Protein AF-A0A1M3MD77-F1 (afdb_monomer)

Secondary structure (DSSP, 8-state):
-HHHHHHHHHHHHHHHHHHHTT-TTHHHHHHHHHHHHHHHHHHTT-HHHHHHHHHHHHHHHHHHHHHHHHHHHHSSPPPPBPPPHHHHHHHHHHHHHHHHHHHHHHHHHS--S-HHHHHHHHHHHHHHHHHHHTTBTTHHHHHHHHHHHHHHHHHHTT-HHHHHHHHHHHHHHHHHHHHHHHT---

Foldseek 3Di:
DVVLVVLLVVLVVVLLVCLLVVHLCSLVSQLSSLVSVLVVCVVVVVVLSNVLSVLSNVLSVLLSCLQVVCCVPPVDGQAADADDPVNVVVLVVQLVVQLVVQLCCPVPPHPDPCSNLVSNLSSLLSSLSNCSSNNHLCSLVSLLVSLVSQLVVCVVVVNNVSSVVSVVSNVSSVSSSVSSVVRHDD

Solvent-accessible surface area (backbone atoms only — not comparable to full-atom values): 9205 Å² total; per-residue (Å²): 108,70,70,50,54,54,51,22,50,52,28,45,53,51,17,53,56,26,52,46,68,70,40,72,64,19,28,58,30,36,27,55,17,20,53,40,44,26,53,53,23,56,77,70,66,38,58,72,64,21,51,54,21,54,50,41,34,52,50,19,56,49,23,40,50,51,43,49,49,35,30,75,77,68,75,40,71,61,67,54,38,80,74,49,71,70,54,50,54,50,49,52,54,50,32,52,52,45,20,54,52,42,25,51,49,29,69,75,70,50,94,57,94,51,28,68,58,54,13,46,45,49,20,49,49,55,50,23,52,53,30,50,39,66,34,24,54,61,24,28,59,46,43,32,54,44,22,52,53,48,21,55,52,28,46,76,71,69,36,52,70,60,16,50,51,29,48,52,49,23,53,50,23,54,50,23,39,56,51,49,59,73,67,39,78,131

Radius of gyration: 16.5 Å; Cα contacts (8 Å, |Δi|>4): 229; chains: 1; bounding box: 45×34×48 Å

Structure (mmCIF, N/CA/C/O backbone):
data_AF-A0A1M3MD77-F1
#
_entry.id   AF-A0A1M3MD77-F1
#
loop_
_atom_site.group_PDB
_atom_site.id
_atom_site.type_symbol
_atom_site.label_atom_id
_atom_site.label_alt_id
_atom_site.label_comp_id
_atom_site.label_asym_id
_atom_site.label_entity_id
_atom_site.label_seq_id
_atom_site.pdbx_PDB_ins_code
_atom_site.Cartn_x
_atom_site.Cartn_y
_atom_site.Cartn_z
_atom_site.occupancy
_atom_site.B_iso_or_equiv
_atom_site.auth_seq_id
_atom_site.auth_comp_id
_atom_site.auth_asym_id
_atom_site.auth_atom_id
_atom_site.pdbx_PDB_model_num
ATOM 1 N N . MET A 1 1 ? 20.057 -14.271 -4.053 1.00 78.56 1 MET A N 1
ATOM 2 C CA . MET A 1 1 ? 18.944 -13.624 -4.774 1.00 78.56 1 MET A CA 1
ATOM 3 C C . MET A 1 1 ? 17.669 -14.442 -4.697 1.00 78.56 1 MET A C 1
ATOM 5 O O . MET A 1 1 ? 16.846 -14.089 -3.868 1.00 78.56 1 MET A O 1
ATOM 9 N N . GLU A 1 2 ? 17.564 -15.586 -5.377 1.00 85.38 2 GLU A N 1
ATOM 10 C CA . GLU A 1 2 ? 16.370 -16.467 -5.369 1.00 85.38 2 GLU A CA 1
ATOM 11 C C . GLU A 1 2 ?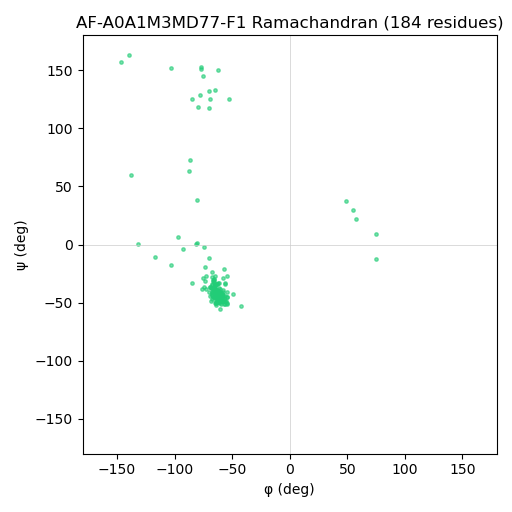 15.723 -16.675 -3.983 1.00 85.38 2 GLU A C 1
ATOM 13 O O . GLU A 1 2 ? 14.542 -16.403 -3.790 1.00 85.38 2 GLU A O 1
ATOM 18 N N . PHE A 1 3 ? 16.496 -17.085 -2.967 1.00 91.31 3 PHE A N 1
ATOM 19 C CA . PHE A 1 3 ? 15.963 -17.299 -1.612 1.00 91.31 3 PHE A CA 1
ATOM 20 C C . PHE A 1 3 ? 15.302 -16.046 -1.006 1.00 91.31 3 PHE A C 1
ATOM 22 O O . PHE A 1 3 ? 14.253 -16.150 -0.370 1.00 91.31 3 PHE A O 1
ATOM 29 N N . LEU A 1 4 ? 15.901 -14.866 -1.204 1.00 88.44 4 LEU A N 1
ATOM 30 C CA . LEU A 1 4 ? 15.358 -13.605 -0.693 1.00 88.44 4 LEU A CA 1
ATOM 31 C C . LEU A 1 4 ? 14.068 -13.228 -1.426 1.00 88.44 4 LEU A C 1
ATOM 33 O O . LEU A 1 4 ? 13.131 -12.748 -0.796 1.00 88.44 4 LEU A O 1
ATOM 37 N N . GLU A 1 5 ? 13.979 -13.501 -2.726 1.00 86.69 5 GLU A N 1
ATOM 38 C CA . GLU A 1 5 ? 12.769 -13.253 -3.512 1.00 86.69 5 GLU A CA 1
ATOM 39 C C . GLU A 1 5 ? 11.602 -14.138 -3.062 1.00 86.69 5 GLU A C 1
ATOM 41 O O . GLU A 1 5 ? 10.502 -13.629 -2.824 1.00 86.69 5 GLU A O 1
ATOM 46 N N . TYR A 1 6 ? 11.832 -15.440 -2.848 1.00 91.62 6 TYR A N 1
ATOM 47 C CA . TYR A 1 6 ? 10.802 -16.338 -2.313 1.00 91.62 6 TYR A CA 1
ATOM 48 C C . TYR A 1 6 ? 10.374 -15.943 -0.899 1.00 91.62 6 TYR A C 1
ATOM 50 O O . TYR A 1 6 ? 9.179 -15.933 -0.595 1.00 91.62 6 TYR A O 1
ATOM 58 N N . LEU A 1 7 ? 11.330 -15.582 -0.037 1.00 93.88 7 LEU A N 1
ATOM 59 C CA . LEU A 1 7 ? 11.041 -15.137 1.324 1.00 93.88 7 LEU A CA 1
ATOM 60 C C . LEU A 1 7 ? 10.213 -13.845 1.327 1.00 93.88 7 LEU A C 1
ATOM 62 O O . LEU A 1 7 ? 9.192 -13.776 2.012 1.00 93.88 7 LEU A O 1
ATOM 66 N N . GLY A 1 8 ? 10.617 -12.845 0.540 1.00 90.94 8 GLY A N 1
ATOM 67 C CA . GLY A 1 8 ? 9.878 -11.593 0.376 1.00 90.94 8 GLY A CA 1
ATOM 68 C C . GLY A 1 8 ? 8.461 -11.840 -0.140 1.00 90.94 8 GLY A C 1
ATOM 69 O O . GLY A 1 8 ? 7.496 -11.327 0.428 1.00 90.94 8 GLY A O 1
ATOM 70 N N . THR A 1 9 ? 8.319 -12.717 -1.135 1.00 91.00 9 THR A N 1
ATOM 71 C CA . THR A 1 9 ? 7.018 -13.077 -1.713 1.00 91.00 9 THR A CA 1
ATOM 72 C C . THR A 1 9 ? 6.119 -13.728 -0.666 1.00 91.00 9 THR A C 1
ATOM 74 O O . THR A 1 9 ? 4.980 -13.301 -0.478 1.00 91.00 9 THR A O 1
ATOM 77 N N . LEU A 1 10 ? 6.630 -14.704 0.088 1.00 95.44 10 LEU A N 1
ATOM 78 C CA . LEU A 1 10 ? 5.872 -15.370 1.146 1.00 95.44 10 LEU A CA 1
ATOM 79 C C . LEU A 1 10 ? 5.399 -14.377 2.220 1.00 95.44 10 LEU A C 1
ATOM 81 O O . LEU A 1 10 ? 4.230 -14.396 2.606 1.00 95.44 10 LEU A O 1
ATOM 85 N N . LEU A 1 11 ? 6.282 -13.481 2.673 1.00 96.50 11 LEU A N 1
ATOM 86 C CA . LEU A 1 11 ? 5.941 -12.443 3.651 1.00 96.50 11 LEU A CA 1
ATOM 87 C C . LEU A 1 11 ? 4.857 -11.495 3.115 1.00 96.50 11 LEU A C 1
ATOM 89 O O . LEU A 1 11 ? 3.929 -11.160 3.853 1.00 96.50 11 LEU A O 1
ATOM 93 N N . SER A 1 12 ? 4.927 -11.121 1.834 1.00 93.94 12 SER A N 1
ATOM 94 C CA . SER A 1 12 ? 3.931 -10.263 1.180 1.00 93.94 12 SER A CA 1
ATOM 95 C C . SER A 1 12 ? 2.551 -10.930 1.059 1.00 93.94 12 SER A C 1
ATOM 97 O O . SER A 1 12 ? 1.523 -10.292 1.301 1.00 93.94 12 SER A O 1
ATOM 99 N N . LEU A 1 13 ? 2.500 -12.240 0.791 1.00 94.25 13 LEU A N 1
ATOM 100 C CA . LEU A 1 13 ? 1.248 -13.002 0.746 1.00 94.25 13 LEU A CA 1
ATOM 101 C C . LEU A 1 13 ? 0.612 -13.116 2.136 1.00 94.25 13 LEU A C 1
ATOM 103 O O . LEU A 1 13 ? -0.602 -12.943 2.288 1.00 94.25 13 LEU A O 1
ATOM 107 N N . VAL A 1 14 ? 1.428 -13.349 3.169 1.00 97.12 14 VAL A N 1
ATOM 108 C CA . VAL A 1 14 ? 0.960 -13.344 4.562 1.00 97.12 14 VAL A CA 1
ATOM 109 C C . VAL A 1 14 ? 0.458 -11.951 4.953 1.00 97.12 14 VAL A C 1
ATOM 111 O O . VAL A 1 14 ? -0.616 -11.837 5.546 1.00 97.12 14 VAL A O 1
ATOM 114 N N . TYR A 1 15 ? 1.173 -10.889 4.572 1.00 97.25 15 TYR A N 1
ATOM 115 C CA . TYR A 1 15 ? 0.731 -9.503 4.742 1.00 97.25 15 TYR A CA 1
ATOM 116 C C . TYR A 1 15 ? -0.654 -9.265 4.122 1.00 97.25 15 TYR A C 1
ATOM 118 O O . TYR A 1 15 ? -1.554 -8.778 4.812 1.00 97.25 15 TYR A O 1
ATOM 126 N N . LEU A 1 16 ? -0.861 -9.664 2.862 1.00 96.06 16 LEU A N 1
ATOM 127 C CA . LEU A 1 16 ? -2.130 -9.487 2.152 1.00 96.06 16 LEU A CA 1
ATOM 128 C C . LEU A 1 16 ? -3.276 -10.222 2.858 1.00 96.06 16 LEU A C 1
ATOM 130 O O . LEU A 1 16 ? -4.338 -9.645 3.110 1.00 96.06 16 LEU A O 1
ATOM 134 N N . TYR A 1 17 ? -3.052 -11.481 3.239 1.00 96.75 17 TYR A N 1
ATOM 135 C CA . TYR A 1 17 ? -4.040 -12.267 3.973 1.00 96.75 17 TYR A CA 1
ATOM 136 C C . TYR A 1 17 ? -4.430 -11.603 5.304 1.00 96.75 17 TYR A C 1
ATOM 138 O O . TYR A 1 17 ? -5.615 -11.481 5.633 1.00 96.75 17 TYR A O 1
ATOM 146 N N . LEU A 1 18 ? -3.444 -11.134 6.071 1.00 97.19 18 LEU A N 1
ATOM 147 C CA . LEU A 1 18 ? -3.677 -10.460 7.347 1.00 97.19 18 LEU A CA 1
ATOM 148 C C . LEU A 1 18 ? -4.365 -9.098 7.173 1.00 97.19 18 LEU A C 1
ATOM 150 O O . LEU A 1 18 ? -5.200 -8.744 8.009 1.00 97.19 18 LEU A O 1
ATOM 154 N N . SER A 1 19 ? -4.074 -8.380 6.083 1.00 97.06 19 SER A N 1
ATOM 155 C CA . SER A 1 19 ? -4.749 -7.135 5.696 1.00 97.06 19 SER A CA 1
ATOM 156 C C . SER A 1 19 ? -6.247 -7.354 5.478 1.00 97.06 19 SER A C 1
ATOM 158 O O . SER A 1 19 ? -7.080 -6.689 6.102 1.00 97.06 19 SER A O 1
ATOM 160 N N . VAL A 1 20 ? -6.623 -8.385 4.712 1.00 96.81 20 VAL A N 1
ATOM 161 C CA . VAL A 1 20 ? -8.033 -8.776 4.522 1.00 96.81 20 VAL A CA 1
ATOM 162 C C . VAL A 1 20 ? -8.712 -9.092 5.862 1.00 96.81 20 VAL A C 1
ATOM 164 O O . VAL A 1 20 ? -9.856 -8.696 6.094 1.00 96.81 20 VAL A O 1
ATOM 167 N N . LYS A 1 21 ? -7.994 -9.745 6.785 1.00 95.56 21 LYS A N 1
ATOM 168 C CA . LYS A 1 21 ? -8.482 -10.080 8.133 1.00 95.56 21 LYS A CA 1
ATOM 169 C C . LYS A 1 21 ? -8.388 -8.944 9.162 1.00 95.56 21 LYS A C 1
ATOM 171 O O . LYS A 1 21 ? -8.773 -9.182 10.302 1.00 95.56 21 LYS A O 1
ATOM 176 N N . GLN A 1 22 ? -7.903 -7.755 8.800 1.00 94.94 22 GLN A N 1
ATOM 177 C CA . GLN A 1 22 ? -7.687 -6.626 9.721 1.00 94.94 22 GLN A CA 1
ATOM 178 C C . GLN A 1 22 ? -6.799 -6.957 10.931 1.00 94.94 22 GLN A C 1
ATOM 180 O O . GLN A 1 22 ? -6.944 -6.361 11.997 1.00 94.94 22 GLN A O 1
ATOM 185 N N . LYS A 1 23 ? -5.854 -7.892 10.801 1.00 95.44 23 LYS A N 1
ATOM 186 C CA . LYS A 1 23 ? -4.965 -8.243 11.916 1.00 95.44 23 LYS A CA 1
ATOM 187 C C . LYS A 1 23 ? -3.775 -7.293 11.966 1.00 95.44 23 LYS A C 1
ATOM 189 O O . LYS A 1 23 ? -3.025 -7.222 11.002 1.00 95.44 23 LYS A O 1
ATOM 194 N N . ILE A 1 24 ? -3.536 -6.642 13.110 1.00 95.38 24 ILE A N 1
ATOM 195 C CA . ILE A 1 24 ? -2.412 -5.697 13.293 1.00 95.38 24 ILE A CA 1
ATOM 196 C C . ILE A 1 24 ? -1.040 -6.302 12.955 1.00 95.38 24 ILE A C 1
ATOM 198 O O . ILE A 1 24 ? -0.147 -5.584 12.511 1.00 95.38 24 ILE A O 1
ATOM 202 N N . SER A 1 25 ? -0.892 -7.626 13.089 1.00 96.69 25 SER A N 1
ATOM 203 C CA . SER A 1 25 ? 0.318 -8.353 12.699 1.00 96.69 25 SER A CA 1
ATOM 204 C C . SER A 1 25 ? 0.689 -8.160 11.230 1.00 96.69 25 SER A C 1
ATOM 206 O O . SER A 1 25 ? 1.858 -8.330 10.905 1.00 96.69 25 SER A O 1
ATOM 208 N N . LEU A 1 26 ? -0.250 -7.755 10.361 1.00 97.56 26 LEU A N 1
ATOM 209 C CA . LEU A 1 26 ? 0.031 -7.416 8.966 1.00 97.56 26 LEU A CA 1
ATOM 210 C C . LEU A 1 26 ? 1.216 -6.451 8.862 1.00 97.56 26 LEU A C 1
ATOM 212 O O . LEU A 1 26 ? 2.118 -6.691 8.079 1.00 97.56 26 LEU A O 1
ATOM 216 N N . TRP A 1 27 ? 1.297 -5.436 9.724 1.00 97.88 27 TRP A N 1
ATOM 217 C CA . TRP A 1 27 ? 2.353 -4.428 9.661 1.00 97.88 27 TRP A CA 1
ATOM 218 C C . TRP A 1 27 ? 3.745 -4.996 9.953 1.00 97.88 27 TRP A C 1
ATOM 220 O O . T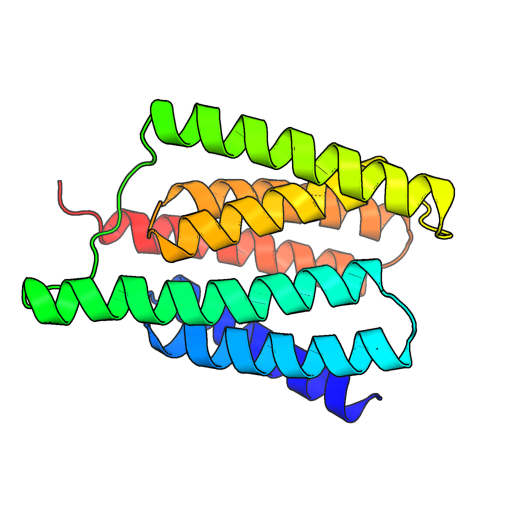RP A 1 27 ? 4.716 -4.529 9.368 1.00 97.88 27 TRP A O 1
ATOM 230 N N . LEU A 1 28 ? 3.852 -6.042 10.783 1.00 97.75 28 LEU A N 1
ATOM 231 C CA . LEU A 1 28 ? 5.118 -6.750 10.994 1.00 97.75 28 LEU A CA 1
ATOM 232 C C . LEU A 1 28 ? 5.548 -7.488 9.720 1.00 97.75 28 LEU A C 1
ATOM 234 O O . LEU A 1 28 ? 6.692 -7.364 9.295 1.00 97.75 28 LEU A O 1
ATOM 238 N N . PHE A 1 29 ? 4.630 -8.220 9.086 1.00 98.06 29 PHE A N 1
ATOM 239 C CA . PHE A 1 29 ? 4.924 -8.934 7.839 1.00 98.06 29 PHE A CA 1
ATOM 240 C C . PHE A 1 29 ? 5.218 -7.975 6.682 1.00 98.06 29 PHE A C 1
ATOM 242 O O . PHE A 1 29 ? 6.125 -8.236 5.901 1.00 98.06 29 PHE A O 1
ATOM 249 N N . GLY A 1 30 ? 4.522 -6.837 6.618 1.00 97.06 30 GLY A N 1
ATOM 250 C CA . GLY A 1 30 ? 4.795 -5.769 5.655 1.00 97.06 30 GLY A CA 1
ATOM 251 C C . GLY A 1 30 ? 6.183 -5.164 5.852 1.00 97.06 30 GLY A C 1
ATOM 252 O O . GLY A 1 30 ? 6.927 -5.022 4.888 1.00 97.06 30 GLY A O 1
ATOM 253 N N . PHE A 1 31 ? 6.575 -4.904 7.103 1.00 98.06 31 PHE A N 1
ATOM 254 C CA . PHE A 1 31 ? 7.911 -4.411 7.431 1.00 98.06 31 PHE A CA 1
ATOM 255 C C . PHE A 1 31 ? 9.003 -5.410 7.026 1.00 98.06 31 PHE A C 1
ATOM 257 O O . PHE A 1 31 ? 9.951 -5.043 6.339 1.00 98.06 31 PHE A O 1
ATOM 264 N N . LEU A 1 32 ? 8.863 -6.685 7.404 1.00 97.88 32 LEU A N 1
ATOM 265 C CA . LEU A 1 32 ? 9.841 -7.721 7.055 1.00 97.88 32 LEU A CA 1
ATOM 266 C C . LEU A 1 32 ? 9.923 -7.937 5.538 1.00 97.88 32 LEU A C 1
ATOM 268 O O . LEU A 1 32 ? 11.020 -8.043 4.995 1.00 97.88 32 LEU A O 1
ATOM 272 N N . SER A 1 33 ? 8.777 -7.952 4.850 1.00 97.19 33 SER A N 1
ATOM 273 C CA . SER A 1 33 ? 8.715 -8.062 3.390 1.00 97.19 33 SER A CA 1
ATOM 274 C C . SER A 1 33 ? 9.439 -6.900 2.715 1.00 97.19 33 SER A C 1
ATOM 276 O O . SER A 1 33 ? 10.251 -7.129 1.822 1.00 97.19 33 SER A O 1
ATOM 278 N N . ALA A 1 34 ? 9.175 -5.666 3.151 1.00 96.94 34 ALA A N 1
ATOM 279 C CA . ALA A 1 34 ? 9.805 -4.475 2.596 1.00 96.94 34 ALA A CA 1
ATOM 280 C C . ALA A 1 34 ? 11.317 -4.449 2.867 1.00 96.94 34 ALA A C 1
ATOM 282 O O . ALA A 1 34 ? 12.083 -4.038 2.002 1.00 96.94 34 ALA A O 1
ATOM 283 N N . LEU A 1 35 ? 11.765 -4.944 4.026 1.00 96.94 35 LEU A N 1
ATOM 284 C CA . LEU A 1 35 ? 13.190 -5.045 4.350 1.00 96.94 35 LEU A CA 1
ATOM 285 C C . LEU A 1 35 ? 13.914 -6.004 3.398 1.00 96.94 35 LEU A C 1
ATOM 287 O O . LEU A 1 35 ? 14.980 -5.678 2.880 1.00 96.94 35 LEU A O 1
ATOM 291 N N . VAL A 1 36 ? 13.311 -7.168 3.143 1.00 95.81 36 VAL A N 1
ATOM 292 C CA . VAL A 1 36 ? 13.856 -8.172 2.221 1.00 95.81 36 VAL A CA 1
ATOM 293 C C . VAL A 1 36 ? 13.905 -7.616 0.797 1.00 95.81 36 VAL A C 1
ATOM 295 O O . VAL A 1 36 ? 14.963 -7.643 0.172 1.00 95.81 36 VAL A O 1
ATOM 298 N N . TYR A 1 37 ? 12.804 -7.045 0.296 1.00 95.06 37 TYR A N 1
ATOM 299 C CA . TYR A 1 37 ? 12.779 -6.479 -1.055 1.00 95.06 37 TYR A CA 1
ATOM 300 C C . TYR A 1 37 ? 13.678 -5.249 -1.215 1.00 95.06 37 TYR A C 1
ATOM 302 O O . TYR A 1 37 ? 14.227 -5.049 -2.295 1.00 95.06 37 TYR A O 1
ATOM 310 N N . ALA A 1 38 ? 13.885 -4.444 -0.168 1.00 94.81 38 ALA A N 1
ATOM 311 C CA . ALA A 1 38 ? 14.849 -3.346 -0.214 1.00 94.81 38 ALA A CA 1
ATOM 312 C C . ALA A 1 38 ? 16.272 -3.862 -0.485 1.00 94.81 38 ALA A C 1
ATOM 314 O O . ALA A 1 38 ? 16.968 -3.287 -1.319 1.00 94.81 38 ALA A O 1
ATOM 315 N N . ALA A 1 39 ? 16.677 -4.967 0.154 1.00 93.94 39 ALA A N 1
ATOM 316 C CA . ALA A 1 39 ? 17.969 -5.604 -0.106 1.00 93.94 39 ALA A CA 1
ATOM 317 C C . ALA A 1 39 ? 18.052 -6.171 -1.534 1.00 93.94 39 ALA A C 1
ATOM 319 O O . ALA A 1 39 ? 19.024 -5.902 -2.239 1.00 93.94 39 ALA A O 1
ATOM 320 N N . VAL A 1 40 ? 17.004 -6.868 -1.998 1.00 91.94 40 VAL A N 1
ATOM 321 C CA . VAL A 1 40 ? 16.938 -7.407 -3.371 1.00 91.94 40 VAL A CA 1
ATOM 322 C C . VAL A 1 40 ? 17.087 -6.291 -4.412 1.00 91.94 40 VAL A C 1
ATOM 324 O O . VAL A 1 40 ? 17.908 -6.397 -5.322 1.00 91.94 40 VAL A O 1
ATOM 327 N N . PHE A 1 41 ? 16.342 -5.190 -4.274 1.00 90.75 41 PHE A N 1
ATOM 328 C CA . PHE A 1 41 ? 16.404 -4.088 -5.239 1.00 90.75 41 PHE A CA 1
ATOM 329 C C . PHE A 1 41 ? 17.686 -3.263 -5.148 1.00 90.75 41 PHE A C 1
ATOM 331 O O . PHE A 1 41 ? 18.111 -2.706 -6.160 1.00 90.75 41 PHE A O 1
ATOM 338 N N . TYR A 1 42 ? 18.319 -3.199 -3.975 1.00 91.00 42 TYR A N 1
ATOM 339 C CA . TYR A 1 42 ? 19.638 -2.590 -3.833 1.00 91.00 42 TYR A CA 1
ATOM 340 C C . TYR A 1 42 ? 20.696 -3.372 -4.622 1.00 91.00 42 TYR A C 1
ATOM 342 O O . TYR A 1 42 ? 21.432 -2.777 -5.410 1.00 91.00 42 TYR A O 1
ATOM 350 N N . GLU A 1 43 ? 20.725 -4.702 -4.480 1.00 89.38 43 GLU A N 1
ATOM 351 C CA . GLU A 1 43 ? 21.644 -5.566 -5.234 1.00 89.38 43 GLU A CA 1
ATOM 352 C C . GLU A 1 43 ? 21.370 -5.518 -6.745 1.00 89.38 43 GLU A C 1
ATOM 354 O O . GLU A 1 43 ? 22.306 -5.439 -7.542 1.00 89.38 43 GLU A O 1
ATOM 359 N N . ALA A 1 44 ? 20.095 -5.464 -7.145 1.00 86.88 44 ALA A N 1
ATOM 360 C CA . ALA A 1 44 ? 19.682 -5.310 -8.541 1.00 86.88 44 ALA A CA 1
ATOM 361 C C . ALA A 1 44 ? 19.874 -3.884 -9.106 1.00 86.88 44 ALA A C 1
ATOM 363 O O . ALA A 1 44 ? 19.594 -3.651 -10.279 1.00 86.88 44 ALA A O 1
ATOM 364 N N . LYS A 1 45 ? 20.338 -2.920 -8.292 1.00 86.19 45 LYS A N 1
ATOM 365 C CA . LYS A 1 45 ? 20.500 -1.492 -8.639 1.00 86.19 45 LYS A CA 1
ATOM 366 C C . LYS A 1 45 ? 19.211 -0.801 -9.111 1.00 86.19 45 LYS A C 1
ATOM 368 O O . LYS A 1 45 ? 19.255 0.259 -9.736 1.00 86.19 45 LYS A O 1
ATOM 373 N N . PHE A 1 46 ? 18.046 -1.347 -8.766 1.00 85.88 46 PHE A N 1
ATOM 374 C CA . PHE A 1 46 ? 1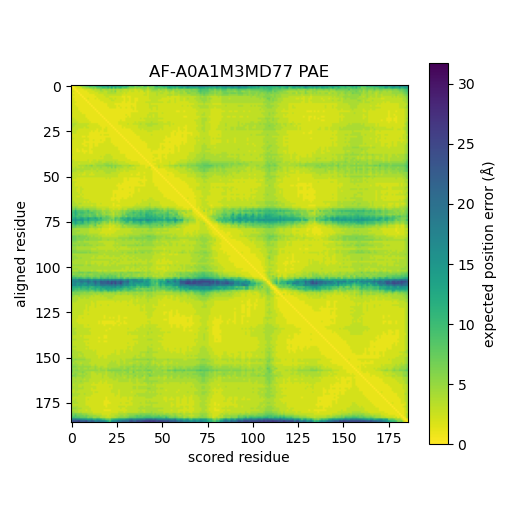6.746 -0.751 -9.066 1.00 85.88 46 PHE A CA 1
ATOM 375 C C . PHE A 1 46 ? 16.343 0.245 -7.979 1.00 85.88 46 PHE A C 1
ATOM 377 O O . PHE A 1 46 ? 15.448 0.005 -7.167 1.00 85.88 46 PHE A O 1
ATOM 384 N N . TYR A 1 47 ? 17.007 1.402 -7.970 1.00 85.56 47 TYR A N 1
ATOM 385 C CA . TYR A 1 47 ? 16.845 2.413 -6.920 1.00 85.56 47 TYR A CA 1
ATOM 386 C C . TYR A 1 47 ? 15.428 2.993 -6.824 1.00 85.56 47 TYR A C 1
ATOM 388 O O . TYR A 1 47 ? 14.966 3.275 -5.718 1.00 85.56 47 TYR A O 1
ATOM 396 N N . ALA A 1 48 ? 14.711 3.118 -7.947 1.00 85.44 48 ALA A N 1
ATOM 397 C CA . ALA A 1 48 ? 13.313 3.548 -7.939 1.00 85.44 48 ALA A CA 1
ATOM 398 C C . ALA A 1 48 ? 12.442 2.562 -7.136 1.00 85.44 48 ALA A C 1
ATOM 400 O O . ALA A 1 48 ? 11.763 2.962 -6.189 1.00 85.44 48 ALA A O 1
ATOM 401 N N . ALA A 1 49 ? 12.549 1.262 -7.427 1.00 87.00 49 ALA A N 1
ATOM 402 C CA . ALA A 1 49 ? 11.838 0.211 -6.699 1.00 87.00 49 ALA A CA 1
ATOM 403 C C . ALA A 1 49 ? 12.287 0.111 -5.230 1.00 87.00 49 ALA A C 1
ATOM 405 O O . ALA A 1 49 ? 11.455 -0.035 -4.335 1.00 87.00 49 ALA A O 1
ATOM 406 N N . MET A 1 50 ? 13.588 0.259 -4.958 1.00 92.00 50 MET A N 1
ATOM 407 C CA . MET A 1 50 ? 14.129 0.291 -3.595 1.00 92.00 50 MET A CA 1
ATOM 408 C C . MET A 1 50 ? 13.523 1.435 -2.768 1.00 92.00 50 MET A C 1
ATOM 410 O O . MET A 1 50 ? 13.151 1.231 -1.614 1.00 92.00 50 MET A O 1
ATOM 414 N N . SER A 1 51 ? 13.382 2.633 -3.346 1.00 92.06 51 SER A N 1
ATOM 415 C CA . SER A 1 51 ? 12.818 3.789 -2.637 1.00 92.06 51 SER A CA 1
ATOM 416 C C . SER A 1 51 ? 11.360 3.572 -2.216 1.00 92.06 51 SER A C 1
ATOM 418 O O . SER A 1 51 ? 10.966 3.973 -1.118 1.00 92.06 51 SER A O 1
ATOM 420 N N . LEU A 1 52 ? 10.585 2.843 -3.024 1.00 92.44 52 LEU A N 1
ATOM 421 C CA . LEU A 1 52 ? 9.240 2.406 -2.660 1.00 92.44 52 LEU A CA 1
ATOM 422 C C . LEU A 1 52 ? 9.256 1.438 -1.463 1.00 92.44 52 LEU A C 1
ATOM 424 O O . LEU A 1 52 ? 8.423 1.559 -0.566 1.00 92.44 52 LEU A O 1
ATOM 428 N N . GLN A 1 53 ? 10.235 0.530 -1.387 1.00 96.50 53 G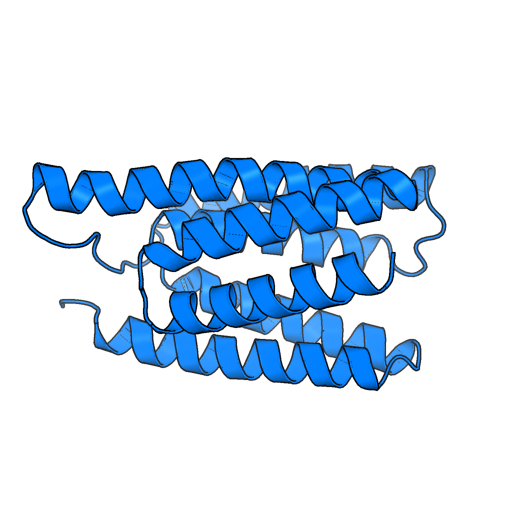LN A N 1
ATOM 429 C CA . GLN A 1 53 ? 10.378 -0.363 -0.228 1.00 96.50 53 GLN A CA 1
ATOM 430 C C . GLN A 1 53 ? 10.731 0.396 1.056 1.00 96.50 53 GLN A C 1
ATOM 432 O O . GLN A 1 53 ? 10.196 0.088 2.120 1.00 96.50 53 GLN A O 1
ATOM 437 N N . LEU A 1 54 ? 11.563 1.440 0.972 1.00 96.25 54 LEU A N 1
ATOM 438 C CA . LEU A 1 54 ? 11.847 2.311 2.121 1.00 96.25 54 LEU A CA 1
ATOM 439 C C . LEU A 1 54 ? 10.585 3.021 2.623 1.00 96.25 54 LEU A C 1
ATOM 441 O O . LEU A 1 54 ? 10.358 3.115 3.832 1.00 96.25 54 LEU A O 1
ATOM 445 N N . TYR A 1 55 ? 9.729 3.468 1.704 1.00 97.06 55 TYR A N 1
ATOM 446 C CA . TYR A 1 55 ? 8.417 3.985 2.066 1.00 97.06 55 TYR A CA 1
ATOM 447 C C . TYR A 1 55 ? 7.558 2.913 2.763 1.00 97.06 55 TYR A C 1
ATOM 449 O O . TYR A 1 55 ? 6.947 3.202 3.794 1.00 97.06 55 TYR A O 1
ATOM 457 N N . TYR A 1 56 ? 7.545 1.669 2.269 1.00 97.50 56 TYR A N 1
ATOM 458 C CA . TYR A 1 56 ? 6.793 0.584 2.905 1.00 97.50 56 TYR A CA 1
ATOM 459 C C . TYR A 1 56 ? 7.305 0.213 4.299 1.00 97.50 56 TYR A C 1
ATOM 461 O O . TYR A 1 56 ? 6.496 -0.080 5.183 1.00 97.50 56 TYR A O 1
ATOM 469 N N . LEU A 1 57 ? 8.614 0.294 4.545 1.00 97.38 57 LEU A N 1
ATOM 470 C CA . LEU A 1 57 ? 9.180 0.162 5.889 1.00 97.38 57 LEU A CA 1
ATOM 471 C C . LEU A 1 57 ? 8.631 1.242 6.825 1.00 97.38 57 LEU A C 1
ATOM 473 O O . LEU A 1 57 ? 8.110 0.938 7.903 1.00 97.38 57 LEU A O 1
ATOM 477 N N . TRP A 1 58 ? 8.697 2.501 6.390 1.00 98.06 58 TRP A N 1
ATOM 478 C CA . TRP A 1 58 ? 8.222 3.635 7.176 1.00 98.06 58 TRP A CA 1
ATOM 479 C C . TRP A 1 58 ? 6.715 3.560 7.455 1.00 98.06 58 TRP A C 1
ATOM 481 O O . TRP A 1 58 ? 6.288 3.668 8.609 1.00 98.06 58 TRP A O 1
ATOM 491 N N . VAL A 1 59 ? 5.895 3.318 6.426 1.00 98.06 59 VAL A N 1
ATOM 492 C CA . VAL A 1 59 ? 4.436 3.251 6.591 1.00 98.06 59 VAL A CA 1
ATOM 493 C C . VAL A 1 59 ? 4.025 2.036 7.417 1.00 98.06 59 VAL A C 1
ATOM 495 O O . VAL A 1 59 ? 3.022 2.105 8.121 1.00 98.06 59 VAL A O 1
ATOM 498 N N . SER A 1 60 ? 4.808 0.952 7.405 1.00 97.81 60 SER A N 1
ATOM 499 C CA . SER A 1 60 ? 4.539 -0.213 8.249 1.00 97.81 60 SER A CA 1
ATOM 500 C C . SER A 1 60 ? 4.721 0.096 9.731 1.00 97.81 60 SER A C 1
ATOM 502 O O . SER A 1 60 ? 3.862 -0.255 10.544 1.00 97.81 60 SER A O 1
ATOM 504 N N . ALA A 1 61 ? 5.774 0.836 10.087 1.00 97.50 61 ALA A N 1
ATOM 505 C CA . ALA A 1 61 ? 5.952 1.331 11.450 1.00 97.50 61 ALA A CA 1
ATOM 506 C C . ALA A 1 61 ? 4.815 2.288 11.856 1.00 97.50 61 ALA A C 1
ATOM 508 O O . ALA A 1 61 ? 4.238 2.158 12.940 1.00 97.50 61 ALA A O 1
ATOM 509 N N . TYR A 1 62 ? 4.435 3.209 10.962 1.00 97.69 62 TYR A N 1
ATOM 510 C CA . TYR A 1 62 ? 3.317 4.125 11.194 1.00 97.69 62 TYR A CA 1
ATOM 511 C C . TYR A 1 62 ? 1.976 3.395 11.366 1.00 97.69 62 TYR A C 1
ATOM 513 O O . TYR A 1 62 ? 1.216 3.701 12.285 1.00 97.69 62 TYR A O 1
ATOM 521 N N . GLY A 1 63 ? 1.681 2.419 10.508 1.00 97.00 63 GLY A N 1
ATOM 522 C CA . GLY A 1 63 ? 0.453 1.633 10.540 1.00 97.00 63 GLY A CA 1
ATOM 523 C C . GLY A 1 63 ? 0.327 0.827 11.828 1.00 97.00 63 GLY A C 1
ATOM 524 O O . GLY A 1 63 ? -0.725 0.868 12.472 1.00 97.00 63 GLY A O 1
ATOM 525 N N . TRP A 1 64 ? 1.422 0.195 12.270 1.00 96.75 64 TRP A N 1
ATOM 526 C CA . TRP A 1 64 ? 1.481 -0.476 13.568 1.00 96.75 64 TRP A CA 1
ATOM 527 C C . TRP A 1 64 ? 1.155 0.493 14.709 1.00 96.75 64 TRP A C 1
ATOM 529 O O . TRP A 1 64 ? 0.267 0.219 15.518 1.00 96.75 64 TRP A O 1
ATOM 539 N N . TYR A 1 65 ? 1.821 1.653 14.748 1.00 95.50 65 TYR A N 1
ATOM 540 C CA . TYR A 1 65 ? 1.569 2.681 15.759 1.00 95.50 65 TYR A CA 1
ATOM 541 C C . TYR A 1 65 ? 0.112 3.166 15.742 1.00 95.50 65 TYR A C 1
ATOM 543 O O . TYR A 1 65 ? -0.543 3.190 16.782 1.00 95.50 65 TYR A O 1
ATOM 551 N N . SER A 1 66 ? -0.421 3.507 14.567 1.00 94.62 66 SER A N 1
ATOM 552 C CA . SER A 1 66 ? -1.778 4.040 14.409 1.00 94.62 66 SER A CA 1
ATOM 553 C C . SER A 1 66 ? -2.846 3.046 14.876 1.00 94.62 66 SER A C 1
ATOM 555 O O . SER A 1 66 ? -3.803 3.428 15.551 1.00 94.62 66 SER A O 1
ATOM 557 N N . TRP A 1 67 ? -2.683 1.760 14.554 1.00 94.75 67 TRP A N 1
ATOM 558 C CA . TRP A 1 67 ? -3.640 0.720 14.938 1.00 94.75 67 TRP A CA 1
ATOM 559 C C . TRP A 1 67 ? -3.540 0.370 16.424 1.00 94.75 67 TRP A C 1
ATOM 561 O O . TRP A 1 67 ? -4.565 0.143 17.068 1.00 94.75 67 TRP A O 1
ATOM 571 N N . LYS A 1 68 ? -2.322 0.365 16.982 1.00 93.50 68 LYS A N 1
ATOM 572 C CA . LYS A 1 68 ? -2.084 0.090 18.403 1.00 93.50 68 LYS A CA 1
ATOM 573 C C . LYS A 1 68 ? -2.595 1.221 19.296 1.00 93.50 68 LYS A C 1
ATOM 575 O O . LYS A 1 68 ? -3.283 0.949 20.276 1.00 93.50 68 LYS A O 1
ATOM 580 N N . LYS A 1 69 ? -2.331 2.479 18.921 1.00 91.50 69 LYS A N 1
ATOM 581 C CA . LYS A 1 69 ? -2.710 3.667 19.699 1.00 91.50 69 LYS A CA 1
ATOM 582 C C . LYS A 1 69 ? -4.202 3.702 2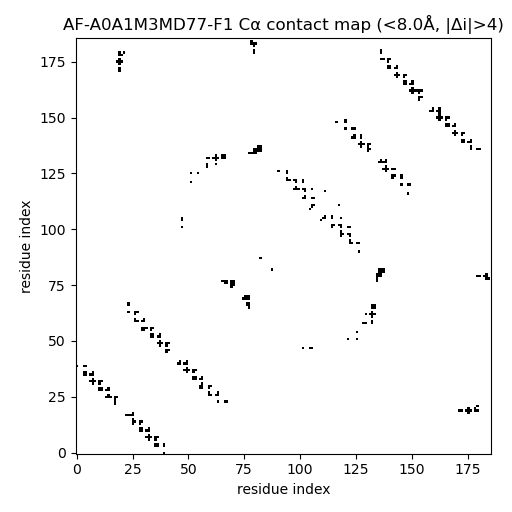0.014 1.00 91.50 69 LYS A C 1
ATOM 584 O O . LYS A 1 69 ? -4.562 3.949 21.155 1.00 91.50 69 LYS A O 1
ATOM 589 N N . ASN A 1 70 ? -5.067 3.423 19.033 1.00 86.69 70 ASN A N 1
ATOM 590 C CA . ASN A 1 70 ? -6.517 3.459 19.258 1.00 86.69 70 ASN A CA 1
ATOM 591 C C . ASN A 1 70 ? -6.957 2.450 20.328 1.00 86.69 70 ASN A C 1
ATOM 593 O O . ASN A 1 70 ? -7.775 2.779 21.188 1.00 86.69 70 ASN A O 1
ATOM 597 N N . ARG A 1 71 ? -6.365 1.249 20.298 1.00 86.56 71 ARG A N 1
ATOM 598 C CA . ARG A 1 71 ? -6.628 0.189 21.275 1.00 86.56 71 ARG A CA 1
ATOM 599 C C . ARG A 1 71 ? -6.164 0.578 22.673 1.00 86.56 71 ARG A C 1
ATOM 601 O O . ARG A 1 71 ? -6.876 0.314 23.631 1.00 86.56 71 ARG A O 1
ATOM 608 N N . GLU A 1 72 ? -5.012 1.230 22.787 1.00 88.12 72 GLU A N 1
ATOM 609 C CA . GLU A 1 72 ? -4.490 1.713 24.071 1.00 88.12 72 GLU A CA 1
ATOM 610 C C . GLU A 1 72 ? -5.318 2.874 24.643 1.00 88.12 72 GLU A C 1
ATOM 612 O O . GLU A 1 72 ? -5.528 2.930 25.849 1.00 88.12 72 GLU A O 1
ATOM 617 N N . THR A 1 73 ? -5.826 3.784 23.802 1.00 86.81 73 THR A N 1
ATOM 618 C CA . THR A 1 73 ? -6.565 4.970 24.271 1.00 86.81 73 THR A CA 1
ATOM 619 C C . THR A 1 73 ? -8.049 4.727 24.522 1.00 86.81 73 THR A C 1
ATOM 621 O O . THR A 1 73 ? -8.629 5.384 25.378 1.00 86.81 73 THR A O 1
ATOM 624 N N . THR A 1 74 ? -8.690 3.845 23.749 1.00 82.94 74 THR A N 1
ATOM 625 C CA . THR A 1 74 ? -10.156 3.650 23.789 1.00 82.94 74 THR A CA 1
ATOM 626 C C . THR A 1 74 ? -10.580 2.251 24.225 1.00 82.94 74 THR A C 1
ATOM 628 O O . THR A 1 74 ? -11.764 2.016 24.435 1.00 82.94 74 THR A O 1
ATOM 631 N N . GLY A 1 75 ? -9.645 1.300 24.319 1.00 85.12 75 GLY A N 1
ATOM 632 C CA . GLY A 1 75 ? -9.951 -0.120 2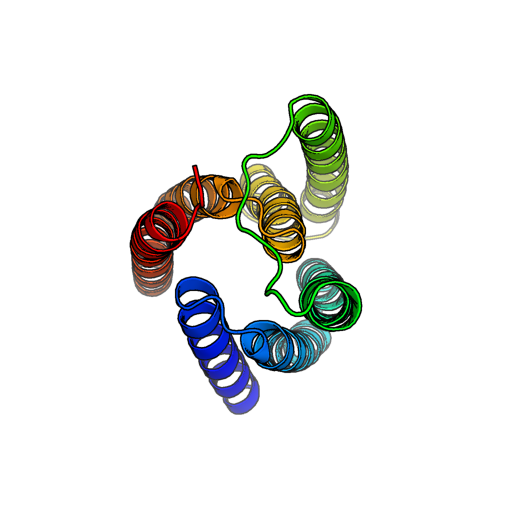4.503 1.00 85.12 75 GLY A CA 1
ATOM 633 C C . GLY A 1 75 ? -10.478 -0.820 23.242 1.00 85.12 75 GLY A C 1
ATOM 634 O O . GLY A 1 75 ? -10.494 -2.049 23.198 1.00 85.12 75 GLY A O 1
ATOM 635 N N . GLU A 1 76 ? -10.849 -0.075 22.194 1.00 85.00 76 GLU A N 1
ATOM 636 C CA . GLU A 1 76 ? -11.364 -0.613 20.932 1.00 85.00 76 GLU A CA 1
ATOM 637 C C . GLU A 1 76 ? -10.313 -0.594 19.809 1.00 85.00 76 GLU A C 1
ATOM 639 O O . GLU A 1 76 ? -9.423 0.261 19.752 1.00 85.00 76 GLU A O 1
ATOM 644 N N . GLU A 1 77 ? -10.424 -1.519 18.853 1.00 87.94 77 GLU A N 1
ATOM 645 C CA . GLU A 1 77 ? -9.631 -1.443 17.623 1.00 87.94 77 GLU A CA 1
ATOM 646 C C . GLU A 1 77 ? -9.968 -0.182 16.818 1.00 87.94 77 GLU A C 1
ATOM 648 O O . GLU A 1 77 ? -11.104 0.290 16.830 1.00 87.94 77 GLU A O 1
ATOM 653 N N . LEU A 1 78 ? -8.990 0.343 16.067 1.00 90.12 78 LEU A N 1
ATOM 654 C CA . LEU A 1 78 ? -9.227 1.463 15.152 1.00 90.12 78 LEU A CA 1
ATOM 655 C C . LEU A 1 78 ? -10.407 1.109 14.215 1.00 90.12 78 LEU A C 1
ATOM 657 O O . LEU A 1 78 ? -10.358 0.047 13.580 1.00 90.12 78 LEU A O 1
ATOM 661 N N . PRO A 1 79 ? -11.467 1.934 14.129 1.00 92.94 79 PRO A N 1
ATOM 662 C CA . PRO A 1 79 ? -12.632 1.607 13.319 1.00 92.94 79 PRO A CA 1
ATOM 663 C C . PRO A 1 79 ? -12.350 1.809 11.830 1.00 92.94 79 PRO A C 1
ATOM 665 O O . PRO A 1 79 ? -11.648 2.739 11.425 1.00 92.94 79 PRO A O 1
ATOM 668 N N . VAL A 1 80 ? -12.942 0.947 11.004 1.00 95.75 80 VAL A N 1
ATOM 669 C CA . VAL A 1 80 ? -12.983 1.146 9.551 1.00 95.75 80 VAL A CA 1
ATOM 670 C C . VAL A 1 80 ? -13.916 2.310 9.238 1.00 95.75 80 VAL A C 1
ATOM 672 O O . VAL A 1 80 ? -15.036 2.362 9.745 1.00 95.75 80 VAL A O 1
ATOM 675 N N . ARG A 1 81 ? -13.467 3.235 8.387 1.00 95.44 81 ARG A N 1
ATOM 676 C CA . ARG A 1 81 ? -14.218 4.447 8.039 1.00 95.44 81 ARG A CA 1
ATOM 677 C C . ARG A 1 81 ? -14.117 4.786 6.558 1.00 95.44 81 ARG A C 1
ATOM 679 O O . ARG A 1 81 ? -13.199 4.339 5.873 1.00 95.44 81 ARG A O 1
ATOM 686 N N . PHE A 1 82 ? -15.024 5.643 6.104 1.00 96.75 82 PHE A N 1
ATOM 687 C CA . PHE A 1 82 ? -14.903 6.302 4.808 1.00 96.75 82 PHE A CA 1
ATOM 688 C C . PHE A 1 82 ? -13.882 7.447 4.854 1.00 96.75 82 PHE A C 1
ATOM 690 O O . PHE A 1 82 ? -13.631 8.075 5.898 1.00 96.75 82 PHE A O 1
ATOM 697 N N . THR A 1 83 ? -13.293 7.713 3.697 1.00 96.00 83 THR A N 1
ATOM 698 C CA . THR A 1 83 ? -12.358 8.812 3.467 1.00 96.00 83 THR A CA 1
ATOM 699 C C . THR A 1 83 ? -13.128 10.118 3.326 1.00 96.00 83 THR A C 1
ATOM 701 O O . THR A 1 83 ? -14.084 10.223 2.561 1.00 96.00 83 THR A O 1
ATOM 704 N N . ARG A 1 84 ? -12.730 11.146 4.083 1.00 95.88 84 ARG A N 1
ATOM 705 C CA . ARG A 1 84 ? -13.394 12.457 4.031 1.00 95.88 84 ARG A CA 1
ATOM 706 C C . ARG A 1 84 ? -12.954 13.216 2.780 1.00 95.88 84 ARG A C 1
ATOM 708 O O . ARG A 1 84 ? -11.806 13.101 2.369 1.00 95.88 84 ARG A O 1
ATOM 715 N N . MET A 1 85 ? -13.809 14.089 2.242 1.00 94.19 85 MET A N 1
ATOM 716 C CA . MET A 1 85 ? -13.496 14.860 1.024 1.00 94.19 85 MET A CA 1
ATOM 717 C C . MET A 1 85 ? -12.181 15.656 1.120 1.00 94.19 85 MET A C 1
ATOM 719 O O . MET A 1 85 ? -11.388 15.668 0.187 1.00 94.19 85 MET A O 1
ATOM 723 N N . LYS A 1 86 ? -11.899 16.273 2.276 1.00 94.94 86 LYS A N 1
ATOM 724 C CA . LYS A 1 86 ? -10.626 16.984 2.505 1.00 94.94 86 LYS A CA 1
ATOM 725 C C . LYS A 1 86 ? -9.408 16.057 2.410 1.00 94.94 86 LYS A C 1
ATOM 727 O O . LYS A 1 86 ? -8.371 16.466 1.905 1.00 94.94 86 LYS A O 1
ATOM 732 N N . GLU A 1 87 ? -9.538 14.820 2.890 1.00 95.75 87 GLU A N 1
ATOM 733 C CA . GLU A 1 87 ? -8.481 13.812 2.781 1.00 95.75 87 GLU A CA 1
ATOM 734 C C . GLU A 1 87 ? -8.329 13.360 1.329 1.00 95.75 87 GLU A C 1
ATOM 736 O O . GLU A 1 87 ? -7.206 13.260 0.864 1.00 95.75 87 GLU A O 1
ATOM 741 N N . TRP A 1 88 ? -9.429 13.177 0.592 1.00 95.44 88 TRP A N 1
ATOM 742 C CA . TRP A 1 88 ? -9.387 12.874 -0.842 1.00 95.44 88 TRP A CA 1
ATOM 743 C C . TRP A 1 88 ? -8.644 13.933 -1.651 1.00 95.44 88 TRP A C 1
ATOM 745 O O . TRP A 1 88 ? -7.792 13.581 -2.461 1.00 95.44 88 TRP A O 1
ATOM 755 N N . LEU A 1 89 ? -8.929 15.217 -1.418 1.00 95.19 89 LEU A N 1
ATOM 756 C CA . LEU A 1 89 ? -8.245 16.315 -2.106 1.00 95.19 89 LEU A CA 1
ATOM 757 C C . LEU A 1 89 ? -6.741 16.315 -1.808 1.00 95.19 89 LEU A C 1
ATOM 759 O O . LEU A 1 89 ? -5.934 16.415 -2.730 1.00 95.19 89 LEU A O 1
ATOM 763 N N . LEU A 1 90 ? -6.366 16.145 -0.536 1.00 96.50 90 LEU A N 1
ATOM 764 C CA . LEU A 1 90 ? -4.963 16.070 -0.133 1.00 96.50 90 LEU A CA 1
ATOM 765 C C . LEU A 1 90 ? -4.265 14.853 -0.749 1.00 96.50 90 LEU A C 1
ATOM 767 O O . LEU A 1 90 ? -3.193 14.996 -1.328 1.00 96.50 90 LEU A O 1
ATOM 771 N N . LEU A 1 91 ? -4.872 13.670 -0.635 1.00 96.38 91 LEU A N 1
ATOM 772 C CA . LEU A 1 91 ? -4.310 12.425 -1.151 1.00 96.38 91 LEU A CA 1
ATOM 773 C C . LEU A 1 91 ? -4.149 12.497 -2.665 1.00 96.38 91 LEU A C 1
ATOM 775 O O . LEU A 1 91 ? -3.067 12.207 -3.143 1.00 96.38 91 LEU A O 1
ATOM 779 N N . SER A 1 92 ? -5.153 12.988 -3.394 1.00 93.88 92 SER A N 1
ATOM 780 C CA . SER A 1 92 ? -5.072 13.153 -4.851 1.00 93.88 92 SER A CA 1
ATOM 781 C C . SER A 1 92 ? -3.951 14.115 -5.251 1.00 93.88 92 SER A C 1
ATOM 783 O O . SER A 1 92 ? -3.184 13.817 -6.162 1.00 93.88 92 SER A O 1
ATOM 785 N N . GLY A 1 93 ? -3.805 15.241 -4.540 1.00 95.56 93 GLY A N 1
ATOM 786 C CA . GLY A 1 93 ? -2.702 16.178 -4.763 1.00 95.56 93 GLY A CA 1
ATOM 787 C C . GLY A 1 93 ? -1.332 15.536 -4.527 1.00 95.56 93 GLY A C 1
ATOM 788 O O . GLY A 1 93 ? -0.439 15.663 -5.362 1.00 95.56 93 GLY A O 1
ATOM 789 N N . VAL A 1 94 ? -1.177 14.784 -3.432 1.00 95.12 94 VAL A N 1
ATOM 790 C CA . VAL A 1 94 ? 0.058 14.042 -3.135 1.00 95.12 94 VAL A CA 1
ATOM 791 C C . VAL A 1 94 ? 0.320 12.959 -4.186 1.00 95.12 94 VAL A C 1
ATOM 793 O O . VAL A 1 94 ? 1.448 12.856 -4.661 1.00 95.12 94 VAL A O 1
ATOM 796 N N . SER A 1 95 ? -0.695 12.195 -4.605 1.00 95.62 95 SER A N 1
ATOM 797 C CA . SER A 1 95 ? -0.558 11.169 -5.646 1.00 95.62 95 SER A CA 1
ATOM 798 C C . SER A 1 95 ? -0.074 11.774 -6.963 1.00 95.62 95 SER A C 1
ATOM 800 O O . SER A 1 95 ? 0.809 11.203 -7.590 1.00 95.62 95 SER A O 1
ATOM 802 N N . LEU A 1 96 ? -0.586 12.943 -7.364 1.00 96.19 96 LEU A N 1
ATOM 803 C CA . LEU A 1 96 ? -0.140 13.629 -8.582 1.00 96.19 96 LEU A CA 1
ATOM 804 C C . LEU A 1 96 ? 1.328 14.068 -8.502 1.00 96.19 96 LEU A C 1
ATOM 806 O O . LEU A 1 96 ? 2.073 13.905 -9.470 1.00 96.19 96 LEU A O 1
ATOM 810 N N . VAL A 1 97 ? 1.762 14.588 -7.349 1.00 96.38 97 VAL A N 1
ATOM 811 C CA . VAL A 1 97 ? 3.169 14.964 -7.129 1.00 96.38 97 VAL A CA 1
ATOM 812 C C . VAL A 1 97 ? 4.069 13.730 -7.184 1.00 96.38 97 VAL A C 1
ATOM 814 O O . VAL A 1 97 ? 5.054 13.725 -7.918 1.00 96.38 97 VAL A O 1
ATOM 817 N N . VAL A 1 98 ? 3.713 12.664 -6.463 1.00 94.44 98 VAL A N 1
ATOM 818 C CA . VAL A 1 98 ? 4.474 11.405 -6.452 1.00 94.44 98 VAL A CA 1
ATOM 819 C C . VAL A 1 98 ? 4.542 10.799 -7.853 1.00 94.44 98 VAL A C 1
ATOM 821 O O . VAL A 1 98 ? 5.621 10.407 -8.289 1.00 94.44 98 VAL A O 1
ATOM 824 N N . MET A 1 99 ? 3.426 10.779 -8.583 1.00 94.75 99 MET A N 1
ATOM 825 C CA . MET A 1 99 ? 3.369 10.293 -9.961 1.00 94.75 99 MET A CA 1
ATOM 826 C C . MET A 1 99 ? 4.297 11.103 -10.869 1.00 94.75 99 MET A C 1
ATOM 828 O O . MET A 1 99 ? 5.060 10.518 -11.625 1.00 94.75 99 MET A O 1
ATOM 832 N N . SER A 1 100 ? 4.306 12.433 -10.751 1.00 93.12 100 SER A N 1
ATOM 833 C CA . SER A 1 100 ? 5.180 13.301 -11.555 1.00 93.12 100 SER A CA 1
ATOM 834 C C . SER A 1 100 ? 6.668 13.059 -11.264 1.00 93.12 100 SER A C 1
ATOM 836 O O . SER A 1 100 ? 7.484 13.012 -12.187 1.00 93.12 100 SER A O 1
ATOM 838 N N . VAL A 1 101 ? 7.025 12.860 -9.989 1.00 92.25 101 VAL A N 1
ATOM 839 C CA . VAL A 1 101 ? 8.399 12.534 -9.569 1.00 92.25 101 VAL A CA 1
ATOM 840 C C . VAL A 1 101 ? 8.827 11.177 -10.127 1.00 92.25 101 VAL A C 1
ATOM 842 O O . VAL A 1 101 ? 9.872 11.088 -10.767 1.00 92.25 101 VAL A O 1
ATOM 845 N N . TYR A 1 102 ? 8.014 10.132 -9.941 1.00 90.50 102 TYR A N 1
ATOM 846 C CA . TYR A 1 102 ? 8.329 8.795 -10.452 1.00 90.50 102 TYR A CA 1
ATOM 847 C C . TYR A 1 102 ? 8.352 8.746 -11.976 1.00 90.50 102 TYR A C 1
ATOM 849 O O . TYR A 1 102 ? 9.245 8.121 -12.534 1.00 90.50 102 TYR A O 1
ATOM 857 N N . TYR A 1 103 ? 7.432 9.435 -12.651 1.00 91.44 103 TYR A N 1
ATOM 858 C CA . TYR A 1 103 ? 7.439 9.539 -14.107 1.00 91.44 103 TYR A CA 1
ATOM 859 C C . TYR A 1 103 ? 8.762 10.122 -14.597 1.00 91.44 103 TYR A C 1
ATOM 861 O O . TYR A 1 103 ? 9.409 9.513 -15.438 1.00 91.44 103 TYR A O 1
ATOM 869 N N . SER A 1 104 ? 9.204 11.235 -14.002 1.00 87.75 104 SER A N 1
ATOM 870 C CA . SER A 1 104 ? 10.464 11.892 -14.367 1.00 87.75 104 SER A CA 1
ATOM 871 C C . SER A 1 104 ? 11.677 10.989 -14.118 1.00 87.75 104 SER A C 1
ATOM 873 O O . SER A 1 104 ? 12.552 10.889 -14.975 1.00 87.75 104 SER A O 1
ATOM 875 N N . LEU A 1 105 ? 11.722 10.302 -12.969 1.00 86.25 105 LEU A N 1
ATOM 876 C CA . LEU A 1 105 ? 12.795 9.355 -12.639 1.00 86.25 105 LEU A CA 1
ATOM 877 C C . LEU A 1 105 ? 12.846 8.189 -13.630 1.00 86.25 105 LEU A C 1
ATOM 879 O O . LEU A 1 105 ? 13.923 7.825 -14.097 1.00 86.25 105 LEU A O 1
ATOM 883 N N . LEU A 1 106 ? 11.685 7.625 -13.966 1.00 84.19 106 LEU A N 1
ATOM 884 C CA . LEU A 1 106 ? 11.593 6.481 -14.863 1.00 84.19 106 LEU A CA 1
ATOM 885 C C . LEU A 1 106 ? 11.873 6.871 -16.318 1.00 84.19 106 LEU A C 1
ATOM 887 O O . LEU A 1 106 ? 12.552 6.128 -17.016 1.00 84.19 106 LEU A O 1
ATOM 891 N N . SER A 1 107 ? 11.414 8.046 -16.762 1.00 80.56 107 SER A N 1
ATOM 892 C CA . SER A 1 107 ? 11.599 8.521 -18.138 1.00 80.56 107 SER A CA 1
ATOM 893 C C . SER A 1 107 ? 13.015 9.008 -18.440 1.00 80.56 107 SER A C 1
ATOM 895 O O . SER A 1 107 ? 13.427 8.989 -19.594 1.00 80.56 107 SER A O 1
ATOM 897 N N . LEU A 1 108 ? 13.739 9.507 -17.432 1.00 74.12 108 LEU A N 1
ATOM 898 C CA . LEU A 1 108 ? 15.075 10.093 -17.612 1.00 74.12 108 LEU A CA 1
ATOM 899 C C . LEU A 1 108 ? 16.209 9.163 -17.170 1.00 74.12 108 LEU A C 1
ATOM 901 O O . LEU A 1 108 ? 17.356 9.408 -17.532 1.00 74.12 108 LEU A O 1
ATOM 905 N N . GLY A 1 109 ? 15.916 8.137 -16.365 1.00 64.00 109 GLY A N 1
ATOM 906 C CA . GLY A 1 109 ? 16.942 7.350 -15.679 1.00 64.00 109 GLY A CA 1
ATOM 907 C C . GLY A 1 109 ? 16.807 5.832 -15.771 1.00 64.00 109 GLY A C 1
ATOM 908 O O . GLY A 1 109 ? 17.631 5.149 -15.167 1.00 64.00 109 GLY A O 1
ATOM 909 N N . THR A 1 110 ? 15.801 5.282 -16.465 1.00 67.81 110 THR A N 1
ATOM 910 C CA . THR A 1 110 ? 15.588 3.822 -16.533 1.00 67.81 110 THR A CA 1
ATOM 911 C C . THR A 1 110 ? 15.024 3.354 -17.874 1.00 67.81 110 THR A C 1
ATOM 913 O O . THR A 1 110 ? 14.313 4.100 -18.537 1.00 67.81 110 THR A O 1
ATOM 916 N N . ASP A 1 111 ? 15.242 2.080 -18.208 1.00 70.12 111 ASP A N 1
ATOM 917 C CA . ASP A 1 111 ? 14.661 1.408 -19.381 1.00 70.12 111 ASP A CA 1
ATOM 918 C C . ASP A 1 111 ? 13.208 0.936 -19.140 1.00 70.12 111 ASP A C 1
ATOM 920 O O . ASP A 1 111 ? 12.824 -0.161 -19.551 1.00 70.12 111 ASP A O 1
ATOM 924 N N . SER A 1 112 ? 12.382 1.715 -18.425 1.00 73.56 112 SER A N 1
ATOM 925 C CA . SER A 1 112 ? 10.972 1.342 -18.242 1.00 73.56 112 SER A CA 1
ATOM 926 C C . SER A 1 112 ? 10.225 1.470 -19.580 1.00 73.56 112 SER A C 1
ATOM 928 O O . SER A 1 112 ? 10.212 2.552 -20.173 1.00 73.56 112 SER A O 1
ATOM 930 N N . PRO A 1 113 ? 9.554 0.404 -20.058 1.00 74.00 113 PRO A N 1
ATOM 931 C CA . PRO A 1 113 ? 8.797 0.446 -21.306 1.00 74.00 113 PRO A CA 1
ATOM 932 C C . PRO A 1 113 ? 7.481 1.227 -21.174 1.00 74.00 113 PRO A C 1
ATOM 934 O O . PRO A 1 113 ? 6.911 1.643 -22.181 1.00 74.00 113 PRO A O 1
ATOM 937 N N . VAL A 1 114 ? 6.981 1.429 -19.946 1.00 83.12 114 VAL A N 1
ATOM 938 C CA . VAL A 1 114 ? 5.707 2.114 -19.665 1.00 83.12 114 VAL A CA 1
ATOM 939 C C . VAL A 1 114 ? 5.797 3.079 -18.462 1.00 83.12 114 VAL A C 1
ATOM 941 O O . VAL A 1 114 ? 5.008 2.964 -17.519 1.00 83.12 114 VAL A O 1
ATOM 944 N N . PRO A 1 115 ? 6.674 4.108 -18.493 1.00 85.81 115 PRO A N 1
ATOM 945 C CA . PRO A 1 115 ? 6.936 4.982 -17.338 1.00 85.81 115 PRO A CA 1
ATOM 946 C C . PRO A 1 115 ? 5.682 5.666 -16.772 1.00 85.81 115 PRO A C 1
ATOM 948 O O . PRO A 1 115 ? 5.554 5.883 -15.565 1.00 85.81 115 PRO A O 1
ATOM 951 N N . GLY A 1 116 ? 4.720 5.997 -17.642 1.00 89.00 116 GLY A N 1
ATOM 952 C CA . GLY A 1 116 ? 3.439 6.585 -17.241 1.00 89.00 116 GLY A CA 1
ATOM 953 C C . GLY A 1 116 ? 2.599 5.643 -16.381 1.00 89.00 116 GLY A C 1
ATOM 954 O O . GLY A 1 116 ? 2.075 6.047 -15.347 1.00 89.00 116 GLY A O 1
ATOM 955 N N . ALA A 1 117 ? 2.509 4.372 -16.763 1.00 88.56 117 ALA A N 1
ATOM 956 C CA . ALA A 1 117 ? 1.731 3.406 -16.006 1.00 88.56 117 ALA A CA 1
ATOM 957 C C . ALA A 1 117 ? 2.449 2.955 -14.728 1.00 88.56 117 ALA A C 1
ATOM 959 O O . ALA A 1 117 ? 1.814 2.845 -13.681 1.00 88.56 117 ALA A O 1
ATOM 960 N N . ASP A 1 118 ? 3.769 2.780 -14.783 1.00 89.31 118 ASP A N 1
ATOM 961 C CA . ASP A 1 118 ? 4.575 2.418 -13.614 1.00 89.31 118 ASP A CA 1
ATOM 962 C C . ASP A 1 118 ? 4.522 3.505 -12.531 1.00 89.31 118 ASP A C 1
ATOM 964 O O . ASP A 1 118 ? 4.355 3.217 -11.341 1.00 89.31 118 ASP A O 1
ATOM 968 N N . SER A 1 119 ? 4.600 4.778 -12.934 1.00 93.06 119 SER A N 1
ATOM 969 C CA . SER A 1 119 ? 4.470 5.908 -12.008 1.00 93.06 119 SER A CA 1
ATOM 970 C C . SER A 1 119 ? 3.060 6.025 -11.422 1.00 93.06 119 SER A C 1
ATOM 972 O O . SER A 1 119 ? 2.926 6.297 -10.226 1.00 93.06 119 SER A O 1
ATOM 974 N N . PHE A 1 120 ? 2.015 5.748 -12.213 1.00 94.19 120 PHE A N 1
ATOM 975 C CA . PHE A 1 120 ? 0.635 5.656 -11.729 1.00 94.19 120 PHE A CA 1
ATOM 976 C C . PHE A 1 120 ? 0.489 4.547 -10.678 1.00 94.19 120 PHE A C 1
ATOM 978 O O . PHE A 1 120 ? 0.080 4.820 -9.548 1.00 94.19 120 PHE A O 1
ATOM 985 N N . ILE A 1 121 ? 0.872 3.310 -11.014 1.00 93.50 121 ILE A N 1
ATOM 986 C CA . ILE A 1 121 ? 0.796 2.148 -10.115 1.00 93.50 121 ILE A CA 1
ATOM 987 C C . ILE A 1 121 ? 1.525 2.457 -8.806 1.00 93.50 121 ILE A C 1
ATOM 989 O O . ILE A 1 121 ? 0.978 2.238 -7.725 1.00 93.50 121 ILE A O 1
ATOM 993 N N . THR A 1 122 ? 2.715 3.048 -8.887 1.00 94.06 122 THR A N 1
ATOM 994 C CA . THR A 1 122 ? 3.520 3.396 -7.713 1.00 94.06 122 THR A CA 1
ATOM 995 C C . THR A 1 122 ? 2.850 4.455 -6.834 1.00 94.06 122 THR A C 1
ATOM 997 O O . THR A 1 122 ? 2.696 4.258 -5.625 1.00 94.06 122 THR A O 1
ATOM 1000 N N . ALA A 1 123 ? 2.402 5.568 -7.420 1.00 96.38 123 ALA A N 1
ATOM 1001 C CA . ALA A 1 123 ? 1.789 6.665 -6.675 1.00 96.38 123 ALA A CA 1
ATOM 1002 C C . ALA A 1 123 ? 0.488 6.244 -5.974 1.00 96.38 123 ALA A C 1
ATOM 1004 O O . ALA A 1 123 ? 0.252 6.579 -4.805 1.00 96.38 123 ALA A O 1
ATOM 1005 N N . PHE A 1 124 ? -0.350 5.470 -6.663 1.00 96.88 124 PHE A N 1
ATOM 1006 C CA . PHE A 1 124 ? -1.595 4.967 -6.095 1.00 96.88 124 PHE A CA 1
ATOM 1007 C C . PHE A 1 124 ? -1.359 3.845 -5.081 1.00 96.88 124 PHE A C 1
ATOM 1009 O O . PHE A 1 124 ? -2.077 3.799 -4.086 1.00 96.88 124 PHE A O 1
ATOM 1016 N N . SER A 1 125 ? -0.313 3.028 -5.237 1.00 96.38 125 SER A N 1
ATOM 1017 C CA . SER A 1 125 ? 0.085 2.040 -4.225 1.00 96.38 125 SER A CA 1
ATOM 1018 C C . SER A 1 125 ? 0.514 2.706 -2.916 1.00 96.38 125 SER A C 1
ATOM 1020 O O . SER A 1 125 ? 0.039 2.315 -1.851 1.00 96.38 125 SER A O 1
ATOM 1022 N N . ILE A 1 126 ? 1.337 3.763 -2.984 1.00 97.12 126 ILE A N 1
ATOM 1023 C CA . ILE A 1 126 ? 1.710 4.599 -1.825 1.00 97.12 126 ILE A CA 1
ATOM 1024 C C . ILE A 1 126 ? 0.450 5.141 -1.139 1.00 97.12 126 ILE A C 1
ATOM 1026 O O . ILE A 1 126 ? 0.257 5.014 0.074 1.00 97.12 126 ILE A O 1
ATOM 1030 N N . THR A 1 127 ? -0.456 5.705 -1.933 1.00 97.81 127 THR A N 1
ATOM 1031 C CA . THR A 1 127 ? -1.707 6.287 -1.435 1.00 97.81 127 THR A CA 1
ATOM 1032 C C . THR A 1 127 ? -2.582 5.229 -0.758 1.00 97.81 127 THR A C 1
ATOM 1034 O O . THR A 1 127 ? -3.035 5.428 0.370 1.00 97.81 127 THR A O 1
ATOM 1037 N N . ALA A 1 128 ? -2.759 4.067 -1.388 1.00 97.94 128 ALA A N 1
ATOM 1038 C CA . ALA A 1 128 ? -3.554 2.967 -0.861 1.00 97.94 128 ALA A CA 1
ATOM 1039 C C . ALA A 1 128 ? -2.983 2.420 0.455 1.00 97.94 128 ALA A C 1
ATOM 1041 O O . ALA A 1 128 ? -3.731 2.204 1.410 1.00 97.94 128 ALA A O 1
ATOM 1042 N N . THR A 1 129 ? -1.664 2.248 0.572 1.00 97.75 129 THR A N 1
ATOM 1043 C CA . THR A 1 129 ? -1.052 1.786 1.829 1.00 97.75 129 THR A CA 1
ATOM 1044 C C . THR A 1 129 ? -1.159 2.808 2.957 1.00 97.75 129 THR A C 1
ATOM 1046 O O . THR A 1 129 ? -1.378 2.431 4.110 1.00 97.75 129 THR A O 1
ATOM 1049 N N . TRP A 1 130 ? -1.081 4.105 2.647 1.00 98.19 130 TRP A N 1
ATOM 1050 C CA . TRP A 1 130 ? -1.342 5.152 3.634 1.00 98.19 130 TRP A CA 1
ATOM 1051 C C . TRP A 1 130 ? -2.794 5.112 4.126 1.00 98.19 130 TRP A C 1
ATOM 1053 O O . TRP A 1 130 ? -3.064 5.171 5.328 1.00 98.19 130 TRP A O 1
ATOM 1063 N N . MET A 1 131 ? -3.739 4.944 3.202 1.00 98.25 131 MET A N 1
ATOM 1064 C CA . MET A 1 131 ? -5.158 4.809 3.526 1.00 98.25 131 MET A CA 1
ATOM 1065 C C . MET A 1 131 ? -5.436 3.557 4.372 1.00 98.25 131 MET A C 1
ATOM 1067 O O . MET A 1 131 ? -6.185 3.626 5.352 1.00 98.25 131 MET A O 1
ATOM 1071 N N . LEU A 1 132 ? -4.768 2.437 4.077 1.00 98.06 132 LEU A N 1
ATOM 1072 C CA . LEU A 1 132 ? -4.800 1.225 4.899 1.00 98.06 132 LEU A CA 1
ATOM 1073 C C . LEU A 1 132 ? -4.312 1.500 6.333 1.00 98.06 132 LEU A C 1
ATOM 1075 O O . LEU A 1 132 ? -4.975 1.107 7.298 1.00 98.06 132 LEU A O 1
ATOM 1079 N N . ALA A 1 133 ? -3.207 2.237 6.499 1.00 97.31 133 ALA A N 1
ATOM 1080 C CA . ALA A 1 133 ? -2.685 2.631 7.815 1.00 97.31 133 ALA A CA 1
ATOM 1081 C C . ALA A 1 133 ? -3.706 3.420 8.647 1.00 97.31 133 ALA A C 1
ATOM 1083 O O . ALA A 1 133 ? -3.744 3.310 9.873 1.00 97.31 133 ALA A O 1
ATOM 1084 N N . ARG A 1 134 ? -4.601 4.146 7.973 1.00 96.12 134 ARG A N 1
ATOM 1085 C CA . ARG A 1 134 ? -5.674 4.956 8.564 1.00 96.12 134 ARG A CA 1
ATOM 1086 C C . ARG A 1 134 ? -7.038 4.250 8.603 1.00 96.12 134 ARG A C 1
ATOM 1088 O O . ARG A 1 134 ? -8.027 4.902 8.946 1.00 96.12 134 ARG A O 1
ATOM 1095 N N . LYS A 1 135 ? -7.094 2.961 8.235 1.00 96.31 135 LYS A N 1
ATOM 1096 C CA . LYS A 1 135 ? -8.307 2.139 8.057 1.00 96.31 135 LYS A CA 1
ATOM 1097 C C . LYS A 1 135 ? -9.406 2.803 7.207 1.00 96.31 135 LYS A C 1
ATOM 1099 O O . LYS A 1 135 ? -10.603 2.660 7.469 1.00 96.31 135 LYS A O 1
ATOM 1104 N N . GLN A 1 136 ? -8.997 3.522 6.167 1.00 97.50 136 GLN A N 1
ATOM 1105 C CA . GLN A 1 136 ? -9.895 4.075 5.155 1.00 97.50 136 GLN A CA 1
ATOM 1106 C C . GLN A 1 136 ? -10.284 2.982 4.160 1.00 97.50 136 GLN A C 1
ATOM 1108 O O . GLN A 1 136 ? -9.413 2.411 3.512 1.00 97.50 136 GLN A O 1
ATOM 1113 N N . ILE A 1 137 ? -11.571 2.653 4.047 1.00 97.69 137 ILE A N 1
ATOM 1114 C CA . ILE A 1 137 ? -12.029 1.479 3.282 1.00 97.69 137 ILE A CA 1
ATOM 1115 C C . ILE A 1 137 ? -11.757 1.576 1.774 1.00 97.69 137 ILE A C 1
ATOM 1117 O O . ILE A 1 137 ? -11.589 0.553 1.111 1.00 97.69 137 ILE A O 1
ATOM 1121 N N . GLU A 1 138 ? -11.681 2.787 1.225 1.00 98.00 138 GLU A N 1
ATOM 1122 C CA . GLU A 1 138 ? -11.509 3.019 -0.209 1.00 98.00 138 GLU A CA 1
ATOM 1123 C C . GLU A 1 138 ? -10.123 2.623 -0.729 1.00 98.00 138 GLU A C 1
ATOM 1125 O O . GLU A 1 138 ? -9.965 2.481 -1.938 1.00 98.00 138 GLU A O 1
ATOM 1130 N N . HIS A 1 139 ? -9.146 2.347 0.146 1.00 98.12 139 HIS A N 1
ATOM 1131 C CA . HIS A 1 139 ? -7.853 1.802 -0.283 1.00 98.12 139 HIS A CA 1
ATOM 1132 C C . HIS A 1 139 ? -8.005 0.501 -1.082 1.00 98.12 139 HIS A C 1
ATOM 1134 O O . HIS A 1 139 ? -7.260 0.272 -2.028 1.00 98.12 139 HIS A O 1
ATOM 1140 N N . TRP A 1 140 ? -9.005 -0.326 -0.753 1.00 98.25 140 TRP A N 1
ATOM 1141 C CA . TRP A 1 140 ? -9.304 -1.537 -1.513 1.00 98.25 140 TRP A CA 1
ATOM 1142 C C . TRP A 1 140 ? -9.773 -1.233 -2.938 1.00 98.25 140 TRP A C 1
ATOM 1144 O O . TRP A 1 140 ? -9.454 -1.979 -3.855 1.00 98.25 140 TRP A O 1
ATOM 1154 N N . LEU A 1 141 ? -10.515 -0.138 -3.135 1.00 97.88 141 LEU A N 1
ATOM 1155 C CA . LEU A 1 141 ? -10.950 0.285 -4.469 1.00 97.88 141 LEU A CA 1
ATOM 1156 C C . LEU A 1 141 ? -9.759 0.757 -5.303 1.00 97.88 141 LEU A C 1
ATOM 1158 O O . LEU A 1 141 ? -9.696 0.454 -6.490 1.00 97.88 141 LEU A O 1
ATOM 1162 N N . ILE A 1 142 ? -8.799 1.441 -4.672 1.00 98.00 142 ILE A N 1
ATOM 1163 C CA . ILE A 1 142 ? -7.546 1.819 -5.333 1.00 98.00 142 ILE A CA 1
ATOM 1164 C C . ILE A 1 142 ? -6.780 0.568 -5.770 1.00 98.00 142 ILE A C 1
ATOM 1166 O O . ILE A 1 142 ? -6.379 0.499 -6.927 1.00 98.00 142 ILE A O 1
ATOM 1170 N N . TRP A 1 143 ? -6.646 -0.440 -4.900 1.00 98.12 143 TRP A N 1
ATOM 1171 C CA . TRP A 1 143 ? -5.993 -1.704 -5.260 1.00 98.12 143 TRP A CA 1
ATOM 1172 C C . TRP A 1 143 ? -6.676 -2.412 -6.430 1.00 98.12 143 TRP A C 1
ATOM 1174 O O . TRP A 1 143 ? -5.993 -2.809 -7.361 1.00 98.12 143 TRP A O 1
ATOM 1184 N N . ILE A 1 144 ? -8.011 -2.468 -6.466 1.00 98.00 144 ILE A N 1
ATOM 1185 C CA . ILE A 1 144 ? -8.741 -3.049 -7.608 1.00 98.00 144 ILE A CA 1
ATOM 1186 C C . ILE A 1 144 ? -8.367 -2.355 -8.927 1.00 98.00 144 ILE A C 1
ATOM 1188 O O . ILE A 1 144 ? -8.151 -3.030 -9.934 1.00 98.00 144 ILE A O 1
ATOM 1192 N N . VAL A 1 145 ? -8.291 -1.020 -8.940 1.00 97.69 145 VAL A N 1
ATOM 1193 C CA . VAL A 1 145 ? -7.932 -0.251 -10.144 1.00 97.69 145 VAL A CA 1
ATOM 1194 C C . VAL A 1 145 ? -6.472 -0.484 -10.531 1.00 97.69 145 VAL A C 1
ATOM 1196 O O . VAL A 1 145 ? -6.192 -0.783 -11.691 1.00 97.69 145 VAL A O 1
ATOM 1199 N N . VAL A 1 146 ? -5.558 -0.375 -9.565 1.00 96.94 146 VAL A N 1
ATOM 1200 C CA . VAL A 1 146 ? -4.116 -0.578 -9.766 1.00 96.94 146 VAL A CA 1
ATOM 1201 C C . VAL A 1 146 ? -3.834 -1.982 -10.300 1.00 96.94 146 VAL A C 1
ATOM 1203 O O . VAL A 1 146 ? -3.169 -2.118 -11.325 1.00 96.94 146 VAL A O 1
ATOM 1206 N N . ASP A 1 147 ? -4.406 -3.008 -9.670 1.00 97.00 147 ASP A N 1
ATOM 1207 C CA . ASP A 1 147 ? -4.223 -4.403 -10.065 1.00 97.00 147 ASP A CA 1
ATOM 1208 C C . ASP A 1 147 ? -4.797 -4.664 -11.462 1.00 97.00 147 ASP A C 1
ATOM 1210 O O . ASP A 1 147 ? -4.161 -5.327 -12.274 1.00 97.00 147 ASP A O 1
ATOM 1214 N N . SER A 1 148 ? -5.957 -4.089 -11.798 1.00 96.50 148 SER A N 1
ATOM 1215 C CA . SER A 1 148 ? -6.560 -4.246 -13.132 1.00 96.50 148 SER A CA 1
ATOM 1216 C C . SER A 1 148 ? -5.689 -3.651 -14.243 1.00 96.50 148 SER A C 1
ATOM 1218 O O . SER A 1 148 ? -5.548 -4.249 -15.311 1.00 96.50 148 SER A O 1
ATOM 1220 N N . ILE A 1 149 ? -5.082 -2.486 -13.997 1.00 95.56 149 ILE A N 1
ATOM 1221 C CA . ILE A 1 149 ? 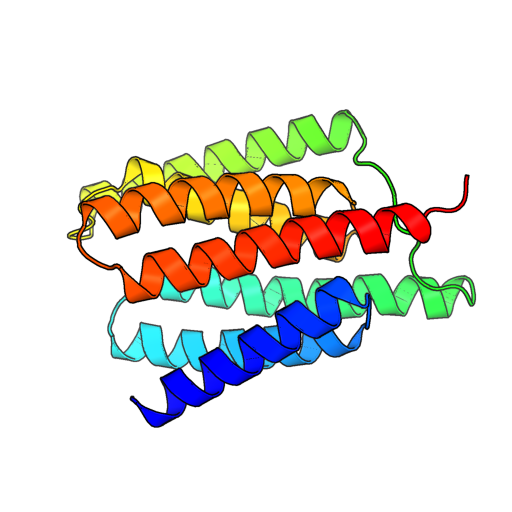-4.151 -1.854 -14.941 1.00 95.56 149 ILE A CA 1
ATOM 1222 C C . ILE A 1 149 ? -2.884 -2.706 -15.079 1.00 95.56 149 ILE A C 1
ATOM 1224 O O . ILE A 1 149 ? -2.452 -2.981 -16.200 1.00 95.56 149 ILE A O 1
ATOM 1228 N N . ALA A 1 150 ? -2.331 -3.177 -13.958 1.00 93.88 150 ALA A N 1
ATOM 1229 C CA . ALA A 1 150 ? -1.154 -4.040 -13.941 1.00 93.88 150 ALA A CA 1
ATOM 1230 C C . ALA A 1 150 ? -1.382 -5.342 -14.730 1.00 93.88 150 ALA A C 1
ATOM 1232 O O . ALA A 1 150 ? -0.538 -5.721 -15.541 1.00 93.88 150 ALA A O 1
ATOM 1233 N N . VAL A 1 151 ? -2.546 -5.987 -14.574 1.00 96.00 151 VAL A N 1
ATOM 1234 C CA . VAL A 1 151 ? -2.934 -7.176 -15.356 1.00 96.00 151 VAL A CA 1
ATOM 1235 C C . VAL A 1 151 ? -2.856 -6.898 -16.856 1.00 96.00 151 VAL A C 1
ATOM 1237 O O . VAL A 1 151 ? -2.222 -7.665 -17.579 1.00 96.00 151 VAL A O 1
ATOM 1240 N N . GLY A 1 152 ? -3.473 -5.809 -17.329 1.00 94.31 152 GLY A N 1
ATOM 1241 C CA . GLY A 1 152 ? -3.485 -5.465 -18.754 1.00 94.31 152 GLY A CA 1
ATOM 1242 C C . GLY A 1 152 ? -2.080 -5.248 -19.316 1.00 94.31 152 GLY A C 1
ATOM 1243 O O . GLY A 1 152 ? -1.736 -5.796 -20.362 1.00 94.31 152 GLY A O 1
ATOM 1244 N N . ILE A 1 153 ? -1.242 -4.514 -18.582 1.00 92.19 153 ILE A N 1
ATOM 1245 C CA . ILE A 1 153 ? 0.140 -4.217 -18.977 1.00 92.19 153 ILE A CA 1
ATOM 1246 C C . ILE A 1 153 ? 0.977 -5.489 -19.051 1.00 92.19 153 ILE A C 1
ATOM 1248 O O . ILE A 1 153 ? 1.605 -5.754 -20.075 1.00 92.19 153 ILE A O 1
ATOM 1252 N N . TYR A 1 154 ? 0.969 -6.301 -17.994 1.00 91.38 154 TYR A N 1
ATOM 1253 C CA . TYR A 1 154 ? 1.777 -7.517 -17.959 1.00 91.38 154 TYR A CA 1
ATOM 1254 C C . TYR A 1 154 ? 1.303 -8.553 -18.973 1.00 91.38 154 TYR A C 1
ATOM 1256 O O . TYR A 1 154 ? 2.126 -9.254 -19.556 1.00 91.38 154 TYR A O 1
ATOM 1264 N N . PHE A 1 155 ? 0.003 -8.601 -19.265 1.00 93.00 155 PHE A N 1
ATOM 1265 C CA . PHE A 1 155 ? -0.516 -9.441 -20.337 1.00 93.00 155 PHE A CA 1
ATOM 1266 C C . PHE A 1 155 ? 0.015 -9.006 -21.712 1.00 93.00 155 PHE A C 1
ATOM 1268 O O . PHE A 1 155 ? 0.471 -9.847 -22.485 1.00 93.00 155 PHE A O 1
ATOM 1275 N N . MET A 1 156 ? 0.021 -7.699 -22.003 1.00 91.38 156 MET A N 1
ATOM 1276 C CA . MET A 1 156 ? 0.570 -7.154 -23.255 1.00 91.38 156 MET A CA 1
ATOM 1277 C C . MET A 1 156 ? 2.086 -7.353 -23.383 1.00 91.38 156 MET A C 1
ATOM 1279 O O . MET A 1 156 ? 2.588 -7.505 -24.492 1.00 91.38 156 MET A O 1
ATOM 1283 N N . GLN A 1 157 ? 2.811 -7.392 -22.263 1.00 89.12 157 GLN A N 1
ATOM 1284 C CA . GLN A 1 157 ? 4.250 -7.676 -22.223 1.00 89.12 157 GLN A CA 1
ATOM 1285 C C . GLN A 1 157 ? 4.583 -9.181 -22.305 1.00 89.12 157 GLN A C 1
ATOM 1287 O O . GLN A 1 157 ? 5.753 -9.550 -22.244 1.00 89.12 157 GLN A O 1
ATOM 1292 N N . GLY A 1 158 ? 3.583 -10.066 -22.423 1.00 90.44 158 GLY A N 1
ATOM 1293 C CA . GLY A 1 158 ? 3.780 -11.523 -22.453 1.00 90.44 158 GLY A CA 1
ATOM 1294 C C . GLY A 1 158 ? 4.098 -12.145 -21.087 1.00 90.44 158 GLY A C 1
ATOM 1295 O O . GLY A 1 158 ? 4.416 -13.330 -20.995 1.00 90.44 158 GLY A O 1
ATOM 1296 N N . LEU A 1 159 ? 3.982 -11.372 -20.005 1.00 89.19 159 LEU A N 1
ATOM 1297 C CA . LEU A 1 159 ? 4.247 -11.790 -18.629 1.00 89.19 159 LEU A CA 1
ATOM 1298 C C . LEU A 1 159 ? 2.988 -12.406 -17.998 1.00 89.19 159 LEU A C 1
ATOM 1300 O O . LEU A 1 159 ? 2.437 -11.895 -17.021 1.00 89.19 159 LEU A O 1
ATOM 1304 N N . TYR A 1 160 ? 2.517 -13.524 -18.559 1.00 92.94 160 TYR A N 1
ATOM 1305 C CA . TYR A 1 160 ? 1.243 -14.146 -18.173 1.00 92.94 160 TYR A CA 1
ATOM 1306 C C . TYR A 1 160 ? 1.184 -14.582 -16.704 1.00 92.94 160 TYR A C 1
ATOM 1308 O O . TYR A 1 160 ? 0.155 -14.401 -16.054 1.00 92.94 160 TYR A O 1
ATOM 1316 N N . SER A 1 161 ? 2.282 -15.108 -16.156 1.00 89.12 161 SER A N 1
ATOM 1317 C CA . SER A 1 161 ? 2.353 -15.503 -14.743 1.00 89.12 161 SER A CA 1
ATOM 1318 C C . SER A 1 161 ? 2.177 -14.302 -13.809 1.00 89.12 161 SER A C 1
ATOM 1320 O O . SER A 1 161 ? 1.422 -14.374 -12.839 1.00 89.12 161 SER A O 1
ATOM 1322 N N . THR A 1 162 ? 2.816 -13.174 -14.130 1.00 87.75 162 THR A N 1
ATOM 1323 C CA . THR A 1 162 ? 2.688 -11.922 -13.372 1.00 87.75 162 THR A CA 1
ATOM 1324 C C . THR A 1 162 ? 1.284 -11.344 -13.512 1.00 87.75 162 THR A C 1
ATOM 1326 O O . THR A 1 162 ? 0.671 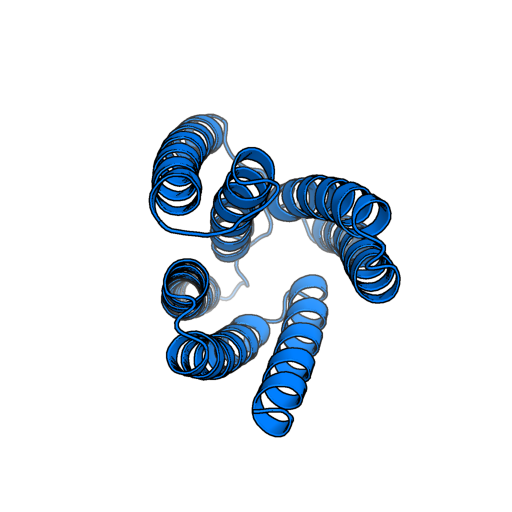-10.972 -12.515 1.00 87.75 162 THR A O 1
ATOM 1329 N N . ALA A 1 163 ? 0.723 -11.341 -14.724 1.00 91.44 163 ALA A N 1
ATOM 1330 C CA . ALA A 1 163 ? -0.653 -10.911 -14.954 1.00 91.44 163 ALA A CA 1
ATOM 1331 C C . ALA A 1 163 ? -1.654 -11.739 -14.125 1.00 91.44 163 ALA A C 1
ATOM 1333 O O . ALA A 1 163 ? -2.540 -11.177 -13.486 1.00 91.44 163 ALA A O 1
ATOM 1334 N N . LEU A 1 164 ? -1.487 -13.064 -14.059 1.00 94.44 164 LEU A N 1
ATOM 1335 C CA . LEU A 1 164 ? -2.333 -13.926 -13.230 1.00 94.44 164 LEU A CA 1
ATOM 1336 C C . LEU A 1 164 ? -2.206 -13.595 -11.735 1.00 94.44 164 LEU A C 1
ATOM 1338 O O . LEU A 1 164 ? -3.217 -13.536 -11.036 1.00 94.44 164 LEU A O 1
ATOM 1342 N N . LEU A 1 165 ? -0.989 -13.343 -11.244 1.00 90.88 165 LEU A N 1
ATOM 1343 C CA . LEU A 1 165 ? -0.760 -12.956 -9.850 1.00 90.88 165 LEU A CA 1
ATOM 1344 C C . LEU A 1 165 ? -1.494 -11.654 -9.491 1.00 90.88 165 LEU A C 1
ATOM 1346 O O . LEU A 1 165 ? -2.205 -11.609 -8.487 1.00 90.88 165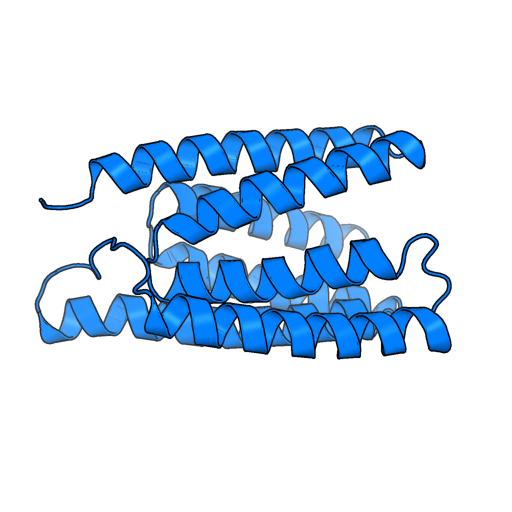 LEU A O 1
ATOM 1350 N N . PHE A 1 166 ? -1.386 -10.620 -10.328 1.00 93.56 166 PHE A N 1
ATOM 1351 C CA . PHE A 1 166 ? -2.100 -9.359 -10.107 1.00 93.56 166 PHE A CA 1
ATOM 1352 C C . PHE A 1 166 ? -3.620 -9.520 -10.219 1.00 93.56 166 PHE A C 1
ATOM 1354 O O . PHE A 1 166 ? -4.359 -8.895 -9.463 1.00 93.56 166 PHE A O 1
ATOM 1361 N N . ALA A 1 167 ? -4.114 -10.421 -11.073 1.00 95.81 167 ALA A N 1
ATOM 1362 C CA . ALA A 1 167 ? -5.538 -10.745 -11.106 1.00 95.81 167 ALA A CA 1
ATOM 1363 C C . ALA A 1 167 ? -6.008 -11.356 -9.772 1.00 95.81 167 ALA A C 1
ATOM 1365 O O . ALA A 1 167 ? -7.075 -10.999 -9.265 1.00 95.81 167 ALA A O 1
ATOM 1366 N N . VAL A 1 168 ? -5.197 -12.226 -9.157 1.00 94.81 168 VAL A N 1
ATOM 1367 C CA . VAL A 1 168 ? -5.468 -12.771 -7.816 1.00 94.81 168 VAL A CA 1
ATOM 1368 C C . VAL A 1 168 ? -5.459 -11.665 -6.756 1.00 94.81 168 VAL A C 1
ATOM 1370 O O . VAL A 1 168 ? -6.349 -11.650 -5.902 1.00 94.81 168 VAL A O 1
ATOM 1373 N N . TYR A 1 169 ? -4.520 -10.715 -6.815 1.00 94.06 169 TYR A N 1
ATOM 1374 C CA . TYR A 1 169 ? -4.507 -9.552 -5.918 1.00 94.06 169 TYR A CA 1
ATOM 1375 C C . TYR A 1 169 ? -5.769 -8.700 -6.059 1.00 94.06 169 TYR A C 1
ATOM 1377 O O . TYR A 1 169 ? -6.419 -8.429 -5.047 1.00 94.06 169 TYR A O 1
ATOM 1385 N N . GLY A 1 170 ? -6.219 -8.433 -7.287 1.00 96.19 170 GLY A N 1
ATOM 1386 C CA . GLY A 1 170 ? -7.467 -7.711 -7.535 1.00 96.19 170 GLY A CA 1
ATOM 1387 C C . GLY A 1 170 ? -8.689 -8.431 -6.950 1.00 96.19 170 GLY A C 1
ATOM 1388 O O . GLY A 1 170 ? -9.532 -7.812 -6.293 1.00 96.19 170 GLY A O 1
ATOM 1389 N N . VAL A 1 171 ? -8.771 -9.760 -7.094 1.00 96.94 171 VAL A N 1
ATOM 1390 C CA . VAL A 1 171 ? -9.828 -10.572 -6.459 1.00 96.94 171 VAL A CA 1
ATOM 1391 C C . VAL A 1 171 ? -9.755 -10.472 -4.934 1.00 96.94 171 VAL A C 1
ATOM 1393 O O . VAL A 1 171 ? -10.777 -10.260 -4.273 1.00 96.94 171 VAL A O 1
ATOM 1396 N N . MET A 1 172 ? -8.557 -10.575 -4.359 1.00 96.50 172 MET A N 1
ATOM 1397 C CA . MET A 1 172 ? -8.344 -10.429 -2.919 1.00 96.50 172 MET A CA 1
ATOM 1398 C C . MET A 1 172 ? -8.701 -9.028 -2.421 1.00 96.50 172 MET A C 1
ATOM 1400 O O . MET A 1 172 ? -9.253 -8.906 -1.328 1.00 96.50 172 MET A O 1
ATOM 1404 N N . ALA A 1 173 ? -8.489 -7.985 -3.225 1.00 97.38 173 ALA A N 1
ATOM 1405 C CA . ALA A 1 173 ? -8.891 -6.626 -2.899 1.00 97.38 173 ALA A CA 1
ATOM 1406 C C . ALA A 1 173 ? -10.421 -6.472 -2.846 1.00 97.38 173 ALA A C 1
ATOM 1408 O O . ALA A 1 173 ? -10.955 -5.865 -1.913 1.00 97.38 173 ALA A O 1
ATOM 1409 N N . VAL A 1 174 ? -11.155 -7.112 -3.768 1.00 97.88 174 VAL A N 1
ATOM 1410 C CA . VAL A 1 174 ? -12.628 -7.192 -3.710 1.00 97.88 174 VAL A CA 1
ATOM 1411 C C . VAL A 1 174 ? -13.089 -7.917 -2.443 1.00 97.88 174 VAL A C 1
ATOM 1413 O O . VAL A 1 174 ? -14.021 -7.464 -1.767 1.00 97.88 174 VAL A O 1
ATOM 1416 N N . VAL A 1 175 ? -12.450 -9.038 -2.092 1.00 97.88 175 VAL A N 1
ATOM 1417 C CA . VAL A 1 175 ? -12.755 -9.788 -0.862 1.00 97.88 175 VAL A CA 1
ATOM 1418 C C . VAL A 1 175 ? -12.478 -8.934 0.378 1.00 97.88 175 VAL A C 1
ATOM 1420 O O . VAL A 1 175 ? -13.336 -8.853 1.261 1.00 97.88 175 VAL A O 1
ATOM 1423 N N . GLY A 1 176 ? -11.331 -8.255 0.417 1.00 97.19 176 GLY A N 1
ATOM 1424 C CA . GLY A 1 176 ? -10.933 -7.325 1.471 1.00 97.19 176 GLY A CA 1
ATOM 1425 C C . GLY A 1 176 ? -11.961 -6.220 1.674 1.00 97.19 176 GLY A C 1
ATOM 1426 O O . GLY A 1 176 ? -12.475 -6.057 2.782 1.00 97.19 176 GLY A O 1
ATOM 1427 N N . TRP A 1 177 ? -12.368 -5.548 0.594 1.00 97.56 177 TRP A N 1
ATOM 1428 C CA . TRP A 1 177 ? -13.407 -4.520 0.636 1.00 97.56 177 TRP A CA 1
ATOM 1429 C C . TRP A 1 177 ? -14.719 -5.047 1.221 1.00 97.56 177 TRP A C 1
ATOM 1431 O O . TRP A 1 177 ? -15.281 -4.445 2.139 1.00 97.56 177 TRP A O 1
ATOM 1441 N N . ARG A 1 178 ? -15.200 -6.204 0.742 1.00 97.00 178 ARG A N 1
ATOM 1442 C CA . ARG A 1 178 ? -16.442 -6.820 1.241 1.00 97.00 178 ARG A CA 1
ATOM 1443 C C . ARG A 1 178 ? -16.337 -7.187 2.718 1.00 97.00 178 ARG A C 1
ATOM 1445 O O . ARG A 1 178 ? -17.294 -6.978 3.461 1.00 97.00 178 ARG A O 1
ATOM 1452 N N . GLN A 1 179 ? -15.205 -7.745 3.146 1.00 96.06 179 GLN A N 1
ATOM 1453 C CA . GLN A 1 179 ? -14.998 -8.150 4.533 1.00 96.06 179 GLN A CA 1
ATOM 1454 C C . GLN A 1 179 ? -14.933 -6.934 5.465 1.00 96.06 179 GLN A C 1
ATOM 1456 O O . GLN A 1 179 ? -15.583 -6.934 6.506 1.00 96.06 179 GLN A O 1
ATOM 1461 N N . TRP A 1 180 ? -14.218 -5.880 5.073 1.00 97.00 180 TRP A N 1
ATOM 1462 C CA . TRP A 1 180 ? -14.101 -4.647 5.851 1.00 97.00 180 TRP A CA 1
ATOM 1463 C C . TRP A 1 180 ? -15.412 -3.873 5.930 1.00 97.00 180 TRP A C 1
ATOM 1465 O O . TRP A 1 180 ? -15.762 -3.347 6.983 1.00 97.00 180 TRP A O 1
ATOM 1475 N N . ARG A 1 181 ? -16.193 -3.846 4.846 1.00 95.38 181 ARG A N 1
ATOM 1476 C CA . ARG A 1 181 ? -17.493 -3.169 4.840 1.00 95.38 181 ARG A CA 1
ATOM 1477 C C . ARG A 1 181 ? -18.467 -3.775 5.852 1.00 95.38 181 ARG A C 1
ATOM 1479 O O . ARG A 1 181 ? -19.249 -3.043 6.446 1.00 95.38 181 ARG A O 1
ATOM 1486 N N . LYS A 1 182 ? -18.395 -5.092 6.086 1.00 93.94 182 LYS A N 1
ATOM 1487 C CA . LYS A 1 182 ? -19.213 -5.788 7.096 1.00 93.94 182 LYS A CA 1
ATOM 1488 C C . LYS A 1 182 ? -18.857 -5.404 8.535 1.00 93.94 182 LYS A C 1
ATOM 1490 O O . LYS A 1 182 ? -19.700 -5.558 9.409 1.00 93.94 182 LYS A O 1
ATOM 1495 N N . THR A 1 183 ? -17.636 -4.932 8.789 1.00 92.62 183 THR A N 1
ATOM 1496 C CA . THR A 1 183 ? -17.183 -4.542 10.136 1.00 92.62 183 THR A CA 1
ATOM 1497 C C . THR A 1 183 ? -17.402 -3.062 10.437 1.00 92.62 183 THR A C 1
ATOM 1499 O O . THR A 1 183 ? -17.102 -2.618 11.542 1.00 92.62 183 THR A O 1
ATOM 1502 N N . MET A 1 184 ? -17.880 -2.272 9.470 1.00 91.31 184 MET A N 1
ATOM 1503 C CA . MET A 1 184 ? -18.181 -0.861 9.697 1.00 91.31 184 MET A CA 1
ATOM 1504 C C . MET A 1 184 ? -19.407 -0.745 10.607 1.00 91.31 184 MET A C 1
ATOM 1506 O O . MET A 1 184 ? -20.500 -1.182 10.243 1.00 91.31 184 MET A O 1
ATOM 1510 N N . LYS A 1 185 ? -19.219 -0.158 11.795 1.00 70.06 185 LYS A N 1
ATOM 1511 C CA . LYS A 1 185 ? -20.331 0.265 12.655 1.00 70.06 185 LYS A CA 1
ATOM 1512 C C . LYS A 1 185 ? -21.092 1.381 11.910 1.00 70.06 185 LYS A C 1
ATOM 1514 O O . LYS A 1 185 ? -20.449 2.246 11.313 1.00 70.06 185 LYS A O 1
ATOM 1519 N N . LYS A 1 186 ? -22.427 1.290 11.869 1.00 53.34 186 LYS A N 1
ATOM 1520 C CA . LYS A 1 186 ? -23.293 2.336 11.295 1.00 53.34 186 LYS A CA 1
ATOM 1521 C C . LYS A 1 186 ? -23.209 3.618 12.110 1.00 53.34 186 LYS A C 1
ATOM 1523 O O . LYS A 1 186 ? -23.079 3.496 13.347 1.00 53.34 186 LYS A O 1
#

Nearest PDB structures (foldseek):
  5cwl-assembly2_B  TM=3.068E-01  e=3.475E+00  synthetic construct
  3sf4-assembly3_C  TM=3.002E-01  e=8.712E+00  Homo sapiens

Sequence (186 aa):
MEFLEYLGTLLSLVYLYLSVKQKISLWLFGFLSALVYAAVFYEAKFYAAMSLQLYYLWVSAYGWYSWKKNRETTGEELPVRFTRMKEWLLLSGVSLVVMSVYYSLLSLGTDSPVPGADSFITAFSITATWMLARKQIEHWLIWIVVDSIAVGIYFMQGLYSTALLFAVYGVMAVVGWRQWRKTMKK

Mean predicted aligned error: 3.82 Å

pLDDT: mean 92.72, std 6.71, range [53.34, 98.25]